Protein AF-A0A6A4Z4K3-F1 (afdb_monomer)

Secondary structure (DSSP, 8-state):
-HHHHHHHHHHHHT--S-HHHHTTSPPHHHHHHHHHHHHHHHHHHHHHHHHT-TT--HHHHHHHHHHHHHH-GGGHHHHSTT-TT-S-HHHHHHHHHHH-GGG-PPPHHHHHHTGGGB--------------HHHHHHHHHT--S-TTSB--GGG---HHHHHHHHHHHHHHHS-GGGTTS-HHHHHHHHHHHHTTTS--HHHHHHHHHHT--

Solvent-accessible surface area (backbone atoms only — not comparable to full-atom values): 12780 Å² total; per-residue (Å²): 107,66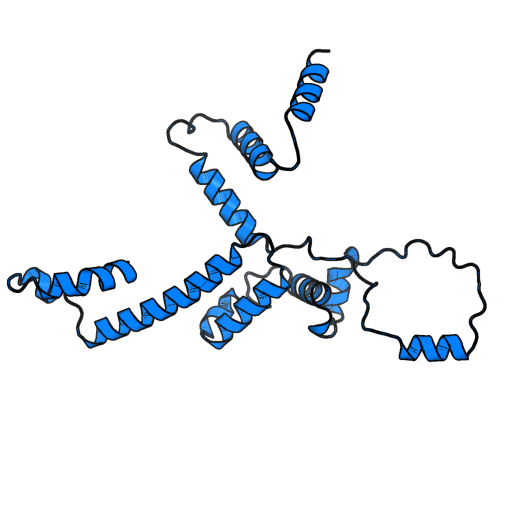,64,60,46,64,73,44,44,72,60,56,70,68,59,85,85,47,75,78,53,62,79,70,54,73,50,77,68,52,49,52,51,49,53,53,49,44,57,51,49,51,56,50,48,56,50,56,56,58,59,64,44,91,85,49,38,47,44,57,52,50,53,55,40,53,52,48,30,70,82,35,62,78,48,34,66,71,58,36,76,80,12,84,84,53,88,52,45,42,36,57,54,30,49,27,32,62,66,38,62,85,76,49,86,75,51,71,65,16,54,59,58,41,50,86,46,40,50,69,76,71,82,68,81,72,70,88,68,86,76,50,72,67,57,55,53,50,54,65,72,64,64,63,85,66,92,73,51,52,52,87,47,72,82,54,50,59,59,66,50,57,49,51,52,48,52,51,52,51,53,64,65,59,38,88,92,42,72,84,58,53,69,71,60,49,51,54,51,52,52,50,61,78,43,52,90,80,57,52,72,69,56,53,50,55,53,55,59,65,73,77,112

Mean predicted aligned error: 11.71 Å

Radius of gyration: 27.32 Å; Cα contacts (8 Å, |Δi|>4): 104; chains: 1; bounding box: 74×29×90 Å

Organism: Aphanomyces astaci (NCBI:txid112090)

pLDDT: mean 82.61, std 13.16, range [37.75, 95.62]

Foldseek 3Di:
DLVVCVVCVVVLVVPPDDPVSVVVDDDPVVNVVSVVVVVVVVLVVVLVVVLLDPQDALLNNLVSLVVCCVVPVVCCCPSPLPRPVNPQSLCSVLLNCLLPVVPDDRDPSNCVNQVVQFDDPPPPPCPPDPDDPVNVVVVVVPPDPDPHGGHNSSVVHDVVSLVVVLVVVLVVVPDPVCVPPDPVNSVVVSVCVSVVVVDDPVNVVVVVVVVVD

Structure (mmCIF, N/CA/C/O backbone):
data_AF-A0A6A4Z4K3-F1
#
_entry.id   AF-A0A6A4Z4K3-F1
#
loop_
_atom_site.group_PDB
_atom_site.id
_atom_site.type_symbol
_atom_site.label_atom_id
_atom_site.label_alt_id
_atom_site.label_comp_id
_atom_site.label_asym_id
_atom_site.label_entity_id
_atom_site.label_seq_id
_atom_site.pdbx_PDB_ins_code
_atom_site.Cartn_x
_atom_site.Cartn_y
_atom_site.Cartn_z
_atom_site.occupancy
_atom_site.B_iso_or_equiv
_atom_site.auth_seq_id
_atom_site.auth_comp_id
_atom_site.auth_asym_id
_atom_site.auth_atom_id
_atom_site.pdbx_PDB_model_num
ATOM 1 N N . MET A 1 1 ? 8.512 -0.722 -18.683 1.00 81.25 1 MET A N 1
ATOM 2 C CA . MET A 1 1 ? 9.421 -0.086 -19.665 1.00 81.25 1 MET A CA 1
ATOM 3 C C . MET A 1 1 ? 10.826 -0.661 -19.531 1.00 81.25 1 MET A C 1
ATOM 5 O O . MET A 1 1 ? 11.302 -1.188 -20.518 1.00 81.25 1 MET A O 1
ATOM 9 N N . VAL A 1 2 ? 11.414 -0.663 -18.326 1.00 91.00 2 VAL A N 1
ATOM 10 C CA . VAL A 1 2 ? 12.721 -1.287 -18.017 1.00 91.00 2 VAL A CA 1
ATOM 11 C C . VAL A 1 2 ? 12.758 -2.783 -18.361 1.00 91.00 2 VAL A C 1
ATOM 13 O O . VAL A 1 2 ? 13.557 -3.177 -19.195 1.00 91.00 2 VAL A O 1
ATOM 16 N N . LEU A 1 3 ? 11.826 -3.586 -17.826 1.00 91.75 3 LEU A N 1
ATOM 17 C CA . LEU A 1 3 ? 11.717 -5.018 -18.157 1.00 91.75 3 LEU A CA 1
ATOM 18 C C . LEU A 1 3 ? 11.639 -5.255 -19.673 1.00 91.75 3 LEU A C 1
ATOM 20 O O . LEU A 1 3 ? 12.421 -6.005 -20.236 1.00 91.75 3 LEU A O 1
ATOM 24 N N . ARG A 1 4 ? 10.757 -4.507 -20.350 1.00 91.94 4 ARG A N 1
ATOM 25 C CA . ARG A 1 4 ? 10.623 -4.563 -21.809 1.00 91.94 4 ARG A CA 1
ATOM 26 C C . ARG A 1 4 ? 11.938 -4.253 -22.523 1.00 91.94 4 ARG A C 1
ATOM 28 O O . ARG A 1 4 ? 12.203 -4.889 -23.529 1.00 91.94 4 ARG A O 1
ATOM 35 N N . TYR A 1 5 ? 12.708 -3.266 -22.060 1.00 90.88 5 TYR A N 1
ATOM 36 C CA . TYR A 1 5 ? 14.012 -2.949 -22.642 1.00 90.88 5 TYR A CA 1
ATOM 37 C C . TYR A 1 5 ? 14.984 -4.125 -22.484 1.00 90.88 5 TYR A C 1
ATOM 39 O O . TYR A 1 5 ? 15.582 -4.540 -23.469 1.00 90.88 5 TYR A O 1
ATOM 47 N N . VAL A 1 6 ? 15.080 -4.707 -21.285 1.00 91.00 6 VAL A N 1
ATOM 48 C CA . VAL A 1 6 ? 15.939 -5.874 -21.019 1.00 91.00 6 VAL A CA 1
ATOM 49 C C . VAL A 1 6 ? 15.555 -7.062 -21.909 1.00 91.00 6 VAL A C 1
ATOM 51 O O . VAL A 1 6 ? 16.436 -7.674 -22.510 1.00 91.00 6 VAL A O 1
ATOM 54 N N . ASP A 1 7 ? 14.257 -7.326 -22.080 1.00 92.19 7 ASP A N 1
ATOM 55 C CA . ASP A 1 7 ? 13.750 -8.406 -22.940 1.00 92.19 7 ASP A CA 1
ATOM 56 C C . ASP A 1 7 ? 14.101 -8.209 -24.423 1.00 92.19 7 ASP A C 1
ATOM 58 O O . ASP A 1 7 ? 14.324 -9.183 -25.143 1.00 92.19 7 ASP A O 1
ATOM 62 N N . ILE A 1 8 ? 14.129 -6.958 -24.902 1.00 89.81 8 ILE A N 1
ATOM 63 C CA . ILE A 1 8 ? 14.405 -6.645 -26.313 1.00 89.81 8 ILE A CA 1
ATOM 64 C C . ILE A 1 8 ? 15.878 -6.319 -26.596 1.00 89.81 8 ILE A C 1
ATOM 66 O O . ILE A 1 8 ? 16.253 -6.268 -27.765 1.00 89.81 8 ILE A O 1
ATOM 70 N N . ARG A 1 9 ? 16.714 -6.108 -25.569 1.00 87.62 9 ARG A N 1
ATOM 71 C CA . ARG A 1 9 ? 18.120 -5.678 -25.698 1.00 87.62 9 ARG A CA 1
ATOM 72 C C . ARG A 1 9 ? 18.921 -6.583 -26.633 1.00 87.62 9 ARG A C 1
ATOM 74 O O . ARG A 1 9 ? 19.582 -6.093 -27.541 1.00 87.62 9 ARG A O 1
ATOM 81 N N . THR A 1 10 ? 18.779 -7.898 -26.482 1.00 85.75 10 THR A N 1
ATOM 82 C CA . THR A 1 10 ? 19.463 -8.892 -27.329 1.00 85.75 10 THR A CA 1
ATOM 83 C C . THR A 1 10 ? 19.039 -8.816 -28.795 1.00 85.75 10 THR A C 1
ATOM 85 O O . THR A 1 10 ? 19.830 -9.111 -29.682 1.00 85.75 10 THR A O 1
ATOM 88 N N . PHE A 1 11 ? 17.802 -8.398 -29.075 1.00 86.94 11 PHE A N 1
ATOM 89 C CA . PHE A 1 11 ? 17.325 -8.190 -30.441 1.00 86.94 11 PHE A CA 1
ATOM 90 C C . PHE A 1 11 ? 17.824 -6.869 -31.018 1.00 86.94 11 PHE A C 1
ATOM 92 O O . PHE A 1 11 ? 18.103 -6.807 -32.210 1.00 86.94 11 PHE A O 1
ATOM 99 N N . ILE A 1 12 ? 17.964 -5.834 -30.184 1.00 82.75 12 ILE A N 1
ATOM 100 C CA . ILE A 1 12 ? 18.546 -4.550 -30.591 1.00 82.75 12 ILE A CA 1
ATOM 101 C C . ILE A 1 12 ? 20.004 -4.749 -31.008 1.00 82.75 12 ILE A C 1
ATOM 103 O O . ILE A 1 12 ? 20.397 -4.207 -32.035 1.00 82.75 12 ILE A O 1
ATOM 107 N N . GLU A 1 13 ? 20.782 -5.549 -30.275 1.00 78.94 13 GLU A N 1
ATOM 108 C CA . GLU A 1 13 ? 22.180 -5.880 -30.609 1.00 78.94 13 GLU A CA 1
ATOM 109 C C . GLU A 1 13 ? 22.335 -6.583 -31.971 1.00 78.94 13 GLU A C 1
ATOM 111 O O . GLU A 1 13 ? 23.375 -6.457 -32.606 1.00 78.94 13 GLU A O 1
ATOM 116 N N . LEU A 1 14 ? 21.307 -7.293 -32.446 1.00 83.25 14 LEU A N 1
ATOM 117 C CA . LEU A 1 14 ? 21.331 -8.014 -33.727 1.00 83.25 14 LEU A CA 1
ATOM 118 C C . LEU A 1 14 ? 21.034 -7.127 -34.949 1.00 83.25 14 LEU A C 1
ATOM 120 O O . LEU A 1 14 ? 21.158 -7.592 -36.082 1.00 83.25 14 LEU A O 1
ATOM 124 N N . ILE A 1 15 ? 20.607 -5.880 -34.742 1.00 81.69 15 ILE A N 1
ATOM 125 C CA . ILE A 1 15 ? 20.327 -4.925 -35.820 1.00 81.69 15 ILE A CA 1
ATOM 126 C C . ILE A 1 15 ? 21.625 -4.156 -36.105 1.00 81.69 15 ILE A C 1
ATOM 128 O O . ILE A 1 15 ? 21.895 -3.141 -35.477 1.00 81.69 15 ILE A O 1
ATOM 132 N N . ASP A 1 16 ? 22.472 -4.685 -36.989 1.00 65.31 16 ASP A N 1
ATOM 133 C CA . ASP A 1 16 ? 23.861 -4.213 -37.176 1.00 65.31 16 ASP A CA 1
ATOM 134 C C . ASP A 1 16 ? 23.997 -2.985 -38.111 1.00 65.31 16 ASP A C 1
ATOM 136 O O . ASP A 1 16 ? 25.063 -2.390 -38.193 1.00 65.31 16 ASP A O 1
ATOM 140 N N . ASP A 1 17 ? 22.919 -2.571 -38.795 1.00 68.06 17 ASP A N 1
ATOM 141 C CA . ASP A 1 17 ? 22.978 -1.634 -39.936 1.00 68.06 17 ASP A CA 1
ATOM 142 C C . ASP A 1 17 ? 21.958 -0.474 -39.860 1.00 68.06 17 ASP A C 1
ATOM 144 O O . ASP A 1 17 ? 21.344 -0.105 -40.866 1.00 68.06 17 ASP A O 1
ATOM 148 N N . ASP A 1 18 ? 21.737 0.114 -38.683 1.00 75.06 18 ASP A N 1
ATOM 149 C CA . ASP A 1 18 ? 20.867 1.291 -38.548 1.00 75.06 18 ASP A CA 1
ATOM 150 C C . ASP A 1 18 ? 21.546 2.393 -37.721 1.00 75.06 18 ASP A C 1
ATOM 152 O O . ASP A 1 18 ? 21.576 2.360 -36.490 1.00 75.06 18 ASP A O 1
ATOM 156 N N . ALA A 1 19 ? 22.097 3.383 -38.429 1.00 75.62 19 ALA A N 1
ATOM 157 C CA . ALA A 1 19 ? 22.806 4.514 -37.835 1.00 75.62 19 ALA A CA 1
ATOM 158 C C . ALA A 1 19 ? 21.912 5.362 -36.912 1.00 75.62 19 ALA A C 1
ATOM 160 O O . ALA A 1 19 ? 22.418 5.952 -35.958 1.00 75.62 19 ALA A O 1
ATOM 161 N N . ASP A 1 20 ? 20.596 5.392 -37.157 1.00 78.06 20 ASP A N 1
ATOM 162 C CA . ASP A 1 20 ? 19.650 6.112 -36.301 1.00 78.06 20 ASP A CA 1
ATOM 163 C C . ASP A 1 20 ? 19.427 5.355 -34.976 1.00 78.06 20 ASP A C 1
ATOM 165 O O . ASP A 1 20 ? 19.149 5.965 -33.940 1.00 78.06 20 ASP A O 1
ATOM 169 N N . LEU A 1 21 ? 19.572 4.022 -34.975 1.00 75.81 21 LEU A N 1
ATOM 170 C CA . LEU A 1 21 ? 19.492 3.199 -33.763 1.00 75.81 21 LEU A CA 1
ATOM 171 C C . LEU A 1 21 ? 20.782 3.227 -32.941 1.00 75.81 21 LEU A C 1
ATOM 173 O O . LEU A 1 21 ? 20.699 3.144 -31.715 1.00 75.81 21 LEU A O 1
ATOM 177 N N . ASP A 1 22 ? 21.948 3.374 -33.570 1.00 76.62 22 ASP A N 1
ATOM 178 C CA . ASP A 1 22 ? 23.230 3.455 -32.858 1.00 76.62 22 ASP A CA 1
ATOM 179 C C . ASP A 1 22 ? 23.301 4.652 -31.900 1.00 76.62 22 ASP A C 1
ATOM 181 O O . ASP A 1 22 ? 23.839 4.524 -30.800 1.00 76.62 22 ASP A O 1
ATOM 185 N N . GLU A 1 23 ? 22.694 5.788 -32.258 1.00 80.56 23 GLU A N 1
ATOM 186 C CA . GLU A 1 23 ? 22.583 6.954 -31.367 1.00 80.56 23 GLU A CA 1
ATOM 187 C C . GLU A 1 23 ? 21.629 6.725 -30.179 1.00 80.56 23 GLU A C 1
ATOM 189 O O . GLU A 1 23 ? 21.720 7.419 -29.164 1.00 80.56 23 GLU A O 1
ATOM 194 N N . LEU A 1 24 ? 20.712 5.758 -30.289 1.00 81.00 24 LEU A N 1
ATOM 195 C CA . LEU A 1 24 ? 19.705 5.431 -29.273 1.00 81.00 24 LEU A CA 1
ATOM 196 C C . LEU A 1 24 ? 20.094 4.230 -28.397 1.00 81.00 24 LEU A C 1
ATOM 198 O O . LEU A 1 24 ? 19.385 3.924 -27.431 1.00 81.00 24 LEU A O 1
ATOM 202 N N . ARG A 1 25 ? 21.194 3.539 -28.716 1.00 82.62 25 ARG A N 1
ATOM 203 C CA . ARG A 1 25 ? 21.703 2.414 -27.925 1.00 82.62 25 ARG A CA 1
ATOM 204 C C . ARG A 1 25 ? 22.280 2.912 -26.607 1.00 82.62 25 ARG A C 1
ATOM 206 O O . ARG A 1 25 ? 23.080 3.844 -26.567 1.00 82.62 25 ARG A O 1
ATOM 213 N N . LEU A 1 26 ? 21.897 2.247 -25.519 1.00 88.19 26 LEU A N 1
ATOM 214 C CA . LEU A 1 26 ? 22.542 2.480 -24.236 1.00 88.19 26 LEU A CA 1
ATOM 215 C C . LEU A 1 26 ? 23.992 2.007 -24.303 1.00 88.19 26 LEU A C 1
ATOM 217 O O . LEU A 1 26 ? 24.330 1.010 -24.942 1.00 88.19 26 LEU A O 1
ATOM 221 N N . SER A 1 27 ? 24.864 2.717 -23.602 1.00 88.69 27 SER A N 1
ATOM 222 C CA . SER A 1 27 ? 26.212 2.234 -23.352 1.00 88.69 27 SER A CA 1
ATOM 223 C C . SER A 1 27 ? 26.183 1.009 -22.437 1.00 88.69 27 SER A C 1
ATOM 225 O O . SER A 1 27 ? 25.298 0.842 -21.601 1.00 88.69 27 SER A O 1
ATOM 227 N N . THR A 1 28 ? 27.245 0.203 -22.472 1.00 88.88 28 THR A N 1
ATOM 228 C CA . THR A 1 28 ? 27.401 -0.952 -21.568 1.00 88.88 28 THR A CA 1
ATOM 229 C C . THR A 1 28 ? 27.306 -0.570 -20.085 1.00 88.88 28 THR A C 1
ATOM 231 O O . THR A 1 28 ? 26.948 -1.394 -19.245 1.00 88.88 28 THR A O 1
ATOM 234 N N . ARG A 1 29 ? 27.663 0.672 -19.728 1.00 92.31 29 ARG A N 1
ATOM 235 C CA . ARG A 1 29 ? 27.499 1.172 -18.358 1.00 92.31 29 ARG A CA 1
ATOM 236 C C . ARG A 1 29 ? 26.022 1.372 -18.026 1.00 92.31 29 ARG A C 1
ATOM 238 O O . ARG A 1 29 ? 25.586 0.914 -16.977 1.00 92.31 29 ARG A O 1
ATOM 245 N N . GLU A 1 30 ? 25.282 2.027 -18.910 1.00 92.62 30 GLU A N 1
ATOM 246 C CA . GLU A 1 30 ? 23.848 2.280 -18.743 1.00 92.62 30 GLU A CA 1
ATOM 247 C C . GLU A 1 30 ? 23.044 0.977 -18.757 1.00 92.62 30 GLU A C 1
ATOM 249 O O . GLU A 1 30 ? 22.138 0.822 -17.949 1.00 92.62 30 GLU A O 1
ATOM 254 N N . ASP A 1 31 ? 23.431 -0.011 -19.567 1.00 91.69 31 ASP A N 1
ATOM 255 C CA . ASP A 1 31 ? 22.827 -1.348 -19.530 1.00 91.69 31 ASP A CA 1
ATOM 256 C C . ASP A 1 31 ? 22.960 -2.022 -18.162 1.00 91.69 31 ASP A C 1
ATOM 258 O O . ASP A 1 31 ? 22.008 -2.620 -17.662 1.00 91.69 31 ASP A O 1
ATOM 262 N N . ARG A 1 32 ? 24.125 -1.893 -17.515 1.00 93.00 32 ARG A N 1
ATOM 263 C CA . ARG A 1 32 ? 24.319 -2.406 -16.150 1.00 93.00 32 ARG A CA 1
ATOM 264 C C . ARG A 1 32 ? 23.476 -1.642 -15.137 1.00 93.00 32 ARG A C 1
ATOM 266 O O . ARG A 1 32 ? 22.963 -2.248 -14.201 1.00 93.00 32 ARG A O 1
ATOM 273 N N . GLU A 1 33 ? 23.337 -0.328 -15.299 1.00 95.06 33 GLU A N 1
ATOM 274 C CA . GLU A 1 33 ? 22.460 0.487 -14.450 1.00 95.06 33 GLU A CA 1
ATOM 275 C C . GLU A 1 33 ? 20.989 0.088 -14.623 1.00 95.06 33 GLU A C 1
ATOM 277 O O . GLU A 1 33 ? 20.256 0.009 -13.638 1.00 95.06 33 GLU A O 1
ATOM 282 N N . VAL A 1 34 ? 20.574 -0.243 -15.846 1.00 94.56 34 VAL A N 1
ATOM 283 C CA . VAL A 1 34 ? 19.242 -0.769 -16.158 1.00 94.56 34 VAL A CA 1
ATOM 284 C C . VAL A 1 34 ? 19.003 -2.134 -15.515 1.00 94.56 34 VAL A C 1
ATOM 286 O O . VAL A 1 34 ? 17.941 -2.333 -14.926 1.00 94.56 34 VAL A O 1
ATOM 289 N N . ASP A 1 35 ? 19.973 -3.048 -15.567 1.00 94.56 35 ASP A N 1
ATOM 290 C CA . ASP A 1 35 ? 19.859 -4.362 -14.921 1.00 94.56 35 ASP A CA 1
ATOM 291 C C . ASP A 1 35 ? 19.758 -4.224 -13.387 1.00 94.56 35 ASP A C 1
ATOM 293 O O . ASP A 1 35 ? 18.928 -4.873 -12.748 1.00 94.56 35 ASP A O 1
ATOM 297 N N . LEU A 1 36 ? 20.548 -3.323 -12.788 1.00 94.81 36 LEU A N 1
ATOM 298 C CA . LEU A 1 36 ? 20.453 -2.999 -11.359 1.00 94.81 36 LEU A CA 1
ATOM 299 C C . LEU A 1 36 ? 19.088 -2.396 -11.005 1.00 94.81 36 LEU A C 1
ATOM 301 O O . LEU A 1 36 ? 18.485 -2.780 -10.002 1.00 94.81 36 LEU A O 1
ATOM 305 N N . LEU A 1 37 ? 18.586 -1.475 -11.829 1.00 94.88 37 LEU A N 1
ATOM 306 C CA . LEU A 1 37 ? 17.269 -0.875 -11.645 1.00 94.88 37 LEU A CA 1
ATOM 307 C C . LEU A 1 37 ? 16.157 -1.924 -11.757 1.00 94.88 37 LEU A C 1
ATOM 309 O O . LEU A 1 37 ? 15.209 -1.881 -10.976 1.00 94.88 37 LEU A O 1
ATOM 313 N N . LEU A 1 38 ? 16.262 -2.869 -12.695 1.00 95.38 38 LEU A N 1
ATOM 314 C CA . LEU A 1 38 ? 15.286 -3.947 -12.834 1.00 95.38 38 LEU A CA 1
ATOM 315 C C . LEU A 1 38 ? 15.218 -4.790 -11.556 1.00 95.38 38 LEU A C 1
ATOM 317 O O . LEU A 1 38 ? 14.125 -4.982 -11.033 1.00 95.38 38 LEU A O 1
ATOM 321 N N . ALA A 1 39 ? 16.363 -5.191 -11.002 1.00 94.12 39 ALA A N 1
ATOM 322 C CA . ALA A 1 39 ? 16.410 -5.944 -9.748 1.00 94.12 39 ALA A CA 1
ATOM 323 C C . ALA A 1 39 ? 15.784 -5.168 -8.569 1.00 94.12 39 ALA A C 1
ATOM 325 O O . ALA A 1 39 ? 15.074 -5.738 -7.739 1.00 94.12 39 ALA A O 1
ATOM 326 N N . GLN A 1 40 ? 15.997 -3.849 -8.499 1.00 93.69 40 GLN A N 1
ATOM 327 C CA . GLN A 1 40 ? 15.334 -3.006 -7.496 1.00 93.69 40 GLN A CA 1
ATOM 328 C C . GLN A 1 40 ? 13.814 -2.981 -7.694 1.00 93.69 40 GLN A C 1
ATOM 330 O O . GLN A 1 40 ? 13.064 -3.130 -6.729 1.00 93.69 40 GLN A O 1
ATOM 335 N N . LEU A 1 41 ? 13.349 -2.814 -8.936 1.00 93.62 41 LEU A N 1
ATOM 336 C CA . LEU A 1 41 ? 11.924 -2.813 -9.270 1.00 93.62 41 LEU A CA 1
ATOM 337 C C . LEU A 1 41 ? 11.259 -4.160 -8.970 1.00 93.62 41 LEU A C 1
ATOM 339 O O . LEU A 1 41 ? 10.127 -4.160 -8.498 1.00 93.62 41 LEU A O 1
ATOM 343 N N . GLU A 1 42 ? 11.950 -5.279 -9.180 1.00 94.12 42 GLU A N 1
ATOM 344 C CA . GLU A 1 42 ? 11.469 -6.611 -8.798 1.00 94.12 42 GLU A CA 1
ATOM 345 C C . GLU A 1 42 ? 11.276 -6.721 -7.282 1.00 94.12 42 GLU A C 1
ATOM 347 O O . GLU A 1 42 ? 10.222 -7.165 -6.828 1.00 94.12 42 GLU A O 1
ATOM 352 N N . ASN A 1 43 ? 12.229 -6.235 -6.480 1.00 92.19 43 ASN A N 1
ATOM 353 C CA . ASN A 1 43 ? 12.065 -6.188 -5.024 1.00 92.19 43 ASN A CA 1
ATOM 354 C C . ASN A 1 43 ? 10.841 -5.349 -4.626 1.00 92.19 43 ASN A C 1
ATOM 356 O O . ASN A 1 43 ? 10.017 -5.802 -3.828 1.00 92.19 43 ASN A O 1
ATOM 360 N N . PHE A 1 44 ? 10.666 -4.161 -5.215 1.00 91.56 44 PHE A N 1
ATOM 361 C CA . PHE A 1 44 ? 9.475 -3.343 -4.969 1.00 91.56 44 PHE A CA 1
ATOM 362 C C . PHE A 1 44 ? 8.183 -4.045 -5.393 1.00 91.56 44 PHE A C 1
ATOM 364 O O . PHE A 1 44 ? 7.197 -3.959 -4.663 1.00 91.56 44 PHE A O 1
ATOM 371 N N . ASP A 1 45 ? 8.182 -4.763 -6.516 1.00 91.00 45 ASP A N 1
ATOM 372 C CA . ASP A 1 45 ? 7.023 -5.525 -6.989 1.00 91.00 45 ASP A CA 1
ATOM 373 C C . ASP A 1 45 ? 6.631 -6.630 -5.998 1.00 91.00 45 ASP A C 1
ATOM 375 O O . ASP A 1 45 ? 5.461 -6.777 -5.648 1.00 91.00 45 ASP A O 1
ATOM 379 N N . THR A 1 46 ? 7.603 -7.349 -5.425 1.00 92.81 46 THR A N 1
ATOM 380 C CA . THR A 1 46 ? 7.292 -8.347 -4.385 1.00 92.81 46 THR A CA 1
ATOM 381 C C . THR A 1 46 ? 6.629 -7.724 -3.155 1.00 92.81 46 THR A C 1
ATOM 383 O O . THR A 1 46 ? 5.688 -8.302 -2.600 1.00 92.81 46 THR A O 1
ATOM 386 N N . VAL A 1 47 ? 7.071 -6.529 -2.750 1.00 90.81 47 VAL A N 1
ATOM 387 C CA . VAL A 1 47 ? 6.489 -5.795 -1.624 1.00 90.81 47 VAL A CA 1
ATOM 388 C C . VAL A 1 47 ? 5.085 -5.310 -1.973 1.00 90.81 47 VAL A C 1
ATOM 390 O O . VAL A 1 47 ? 4.164 -5.547 -1.196 1.00 90.81 47 VAL A O 1
ATOM 393 N N . THR A 1 48 ? 4.870 -4.685 -3.133 1.00 87.25 48 THR A N 1
ATOM 394 C CA . THR A 1 48 ? 3.539 -4.191 -3.533 1.00 87.25 48 THR A CA 1
ATOM 395 C C . THR A 1 48 ? 2.534 -5.330 -3.700 1.00 87.25 48 THR A C 1
ATOM 397 O O . THR A 1 48 ? 1.389 -5.198 -3.266 1.00 87.25 48 THR A O 1
ATOM 400 N N . LEU A 1 49 ? 2.950 -6.483 -4.228 1.00 86.62 49 LEU A N 1
ATOM 401 C CA . LEU A 1 49 ? 2.116 -7.684 -4.299 1.00 86.62 49 LEU A CA 1
ATOM 402 C C . LEU A 1 49 ? 1.794 -8.247 -2.911 1.00 86.62 49 LEU A C 1
ATOM 404 O O . LEU A 1 49 ? 0.654 -8.638 -2.651 1.00 86.62 49 LEU A O 1
ATOM 408 N N . ALA A 1 50 ? 2.766 -8.280 -1.994 1.00 88.88 50 ALA A N 1
ATOM 409 C CA . ALA A 1 50 ? 2.516 -8.677 -0.609 1.00 88.88 50 ALA A CA 1
ATOM 410 C C . ALA A 1 50 ? 1.519 -7.727 0.070 1.00 88.88 50 ALA A C 1
ATOM 412 O O . ALA A 1 50 ? 0.601 -8.189 0.752 1.00 88.88 50 ALA A O 1
ATOM 413 N N . LEU A 1 51 ? 1.647 -6.425 -0.197 1.00 86.00 51 LEU A N 1
ATOM 414 C CA . LEU A 1 51 ? 0.758 -5.384 0.303 1.00 86.00 51 LEU A CA 1
ATOM 415 C C . LEU A 1 51 ? -0.693 -5.543 -0.188 1.00 86.00 51 LEU A C 1
ATOM 417 O O . LEU A 1 51 ? -1.631 -5.118 0.483 1.00 86.00 51 LEU A O 1
ATOM 421 N N . GLN A 1 52 ? -0.916 -6.187 -1.330 1.00 81.62 52 GLN A N 1
ATOM 422 C CA . GLN A 1 52 ? -2.257 -6.391 -1.887 1.00 81.62 52 GLN A CA 1
ATOM 423 C C . GLN A 1 52 ? -3.025 -7.576 -1.279 1.00 81.62 52 GLN A C 1
ATOM 425 O O . GLN A 1 52 ? -4.188 -7.786 -1.639 1.00 81.62 52 GLN A O 1
ATOM 430 N N . ARG A 1 53 ? -2.411 -8.355 -0.377 1.00 82.94 53 ARG A N 1
ATOM 431 C CA . ARG A 1 53 ? -3.041 -9.523 0.259 1.00 82.94 53 ARG A CA 1
ATOM 432 C C . ARG A 1 53 ? -4.129 -9.105 1.252 1.00 82.94 53 ARG A C 1
ATOM 434 O O . ARG A 1 53 ? -3.911 -8.241 2.093 1.00 82.94 53 ARG A O 1
ATOM 441 N N . ASP A 1 54 ? -5.263 -9.806 1.221 1.00 77.00 54 ASP A N 1
ATOM 442 C CA . ASP A 1 54 ? -6.431 -9.517 2.077 1.00 77.00 54 ASP A CA 1
ATOM 443 C C . ASP A 1 54 ? -6.196 -9.806 3.570 1.00 77.00 54 ASP A C 1
ATOM 445 O O . ASP A 1 54 ? -6.914 -9.310 4.431 1.00 77.00 54 ASP A O 1
ATOM 449 N N . THR A 1 55 ? -5.182 -10.607 3.897 1.00 80.25 55 THR A N 1
ATOM 450 C CA . THR A 1 55 ? -4.899 -11.068 5.265 1.00 80.25 55 THR A CA 1
ATOM 451 C C . THR A 1 55 ? -3.868 -10.213 5.998 1.00 80.25 55 THR A C 1
ATOM 453 O O . THR A 1 55 ? -3.364 -10.631 7.038 1.00 80.25 55 THR A O 1
ATOM 456 N N . MET A 1 56 ? -3.469 -9.077 5.431 1.00 85.06 56 MET A N 1
ATOM 457 C CA . MET A 1 56 ? -2.335 -8.316 5.936 1.00 85.06 56 MET A CA 1
ATOM 458 C C . MET A 1 56 ? -2.749 -7.363 7.059 1.00 85.06 56 MET A C 1
ATOM 460 O O . MET A 1 56 ? -3.649 -6.536 6.895 1.00 85.06 56 MET A O 1
ATOM 464 N N . SER A 1 57 ? -2.069 -7.457 8.200 1.00 88.69 57 SER A N 1
ATOM 465 C CA . SER A 1 57 ? -2.280 -6.532 9.311 1.00 88.69 57 SER A CA 1
ATOM 466 C C . SER A 1 57 ? -1.524 -5.216 9.099 1.00 88.69 57 SER A C 1
ATOM 468 O O . SER A 1 57 ? -0.578 -5.135 8.313 1.00 88.69 57 SER A O 1
ATOM 470 N N . LEU A 1 58 ? -1.913 -4.168 9.830 1.00 89.12 58 LEU A N 1
ATOM 471 C CA . LEU A 1 58 ? -1.182 -2.896 9.832 1.00 89.12 58 LEU A CA 1
ATOM 472 C C . LEU A 1 58 ? 0.263 -3.084 10.322 1.00 89.12 58 LEU A C 1
ATOM 474 O O . LEU A 1 58 ? 1.186 -2.449 9.812 1.00 89.12 58 LEU A O 1
ATOM 478 N N . TYR A 1 59 ? 0.468 -4.006 11.264 1.00 90.12 59 TYR A N 1
ATOM 479 C CA . TYR A 1 59 ? 1.791 -4.392 11.736 1.00 90.12 59 TYR A CA 1
ATOM 480 C C . TYR A 1 59 ? 2.657 -5.038 10.640 1.00 90.12 59 TYR A C 1
ATOM 482 O O . TYR A 1 59 ? 3.822 -4.666 10.495 1.00 90.12 59 TYR A O 1
ATOM 490 N N . ASP A 1 60 ? 2.100 -5.940 9.826 1.00 90.25 60 ASP A N 1
ATOM 491 C CA . ASP A 1 60 ? 2.840 -6.584 8.727 1.00 90.25 60 ASP A CA 1
ATOM 492 C C . ASP A 1 60 ? 3.284 -5.564 7.670 1.00 90.25 60 ASP A C 1
ATOM 494 O O . ASP A 1 60 ? 4.421 -5.607 7.198 1.00 90.25 60 ASP A O 1
ATOM 498 N N . VAL A 1 61 ? 2.425 -4.587 7.350 1.00 90.25 61 VAL A N 1
ATOM 499 C CA . VAL A 1 61 ? 2.800 -3.457 6.479 1.00 90.25 61 VAL A CA 1
ATOM 500 C C . VAL A 1 61 ? 3.984 -2.706 7.046 1.00 90.25 61 VAL A C 1
ATOM 502 O O . VAL A 1 61 ? 4.904 -2.349 6.312 1.00 90.25 61 VAL A O 1
ATOM 505 N N . ARG A 1 62 ? 3.978 -2.473 8.359 1.00 91.38 62 ARG A N 1
ATOM 506 C CA . ARG A 1 62 ? 5.055 -1.755 9.029 1.00 91.38 62 ARG A CA 1
ATOM 507 C C . ARG A 1 62 ? 6.379 -2.506 8.924 1.00 91.38 62 ARG A C 1
ATOM 509 O O . ARG A 1 62 ? 7.387 -1.855 8.675 1.00 91.38 62 ARG A O 1
ATOM 516 N N . ILE A 1 63 ? 6.372 -3.837 9.031 1.00 92.00 63 ILE A N 1
ATOM 517 C CA . ILE A 1 63 ? 7.563 -4.671 8.799 1.00 92.00 63 ILE A CA 1
ATOM 518 C C . ILE A 1 63 ? 8.083 -4.485 7.371 1.00 92.00 63 ILE A C 1
ATOM 520 O O . ILE A 1 63 ? 9.271 -4.231 7.187 1.00 92.00 63 ILE A O 1
ATOM 524 N N . LEU A 1 64 ? 7.205 -4.574 6.368 1.00 92.56 64 LEU A N 1
ATOM 525 C CA . LEU A 1 64 ? 7.599 -4.420 4.965 1.00 92.56 64 LEU A CA 1
ATOM 526 C C . LEU A 1 64 ? 8.155 -3.021 4.678 1.00 92.56 64 LEU A C 1
ATOM 528 O O . LEU A 1 64 ? 9.174 -2.886 4.007 1.00 92.56 64 LEU A O 1
ATOM 532 N N . PHE A 1 65 ? 7.522 -1.976 5.208 1.00 93.25 65 PHE A N 1
ATOM 533 C CA . PHE A 1 65 ? 8.001 -0.603 5.059 1.00 93.25 65 PHE A CA 1
ATOM 534 C C . PHE A 1 65 ? 9.333 -0.374 5.761 1.00 93.25 65 PHE A C 1
ATOM 536 O O . PHE A 1 65 ? 10.197 0.293 5.200 1.00 93.25 65 PHE A O 1
ATOM 543 N N . ASP A 1 66 ? 9.511 -0.915 6.965 1.00 93.88 66 ASP A N 1
ATOM 544 C CA . ASP A 1 66 ? 10.762 -0.780 7.704 1.00 93.88 66 ASP A CA 1
ATOM 545 C C . ASP A 1 66 ? 11.910 -1.504 6.961 1.00 93.88 66 ASP A C 1
ATOM 547 O O . ASP A 1 66 ? 12.984 -0.921 6.835 1.00 93.88 66 ASP A O 1
ATOM 551 N N . ALA A 1 67 ? 11.660 -2.673 6.350 1.00 94.56 67 ALA A N 1
ATOM 552 C CA . ALA A 1 67 ? 12.626 -3.361 5.481 1.00 94.56 67 ALA A CA 1
ATOM 553 C C . ALA A 1 67 ? 12.961 -2.559 4.207 1.00 94.56 67 ALA A C 1
ATOM 555 O O . ALA A 1 67 ? 14.127 -2.378 3.867 1.00 94.56 67 ALA A O 1
ATOM 556 N N . VAL A 1 68 ? 11.954 -1.993 3.531 1.00 94.44 68 VAL A N 1
ATOM 557 C CA . VAL A 1 68 ? 12.186 -1.124 2.363 1.00 94.44 68 VAL A CA 1
ATOM 558 C C . VAL A 1 68 ? 13.007 0.111 2.735 1.00 94.44 68 VAL A C 1
ATOM 560 O O . VAL A 1 68 ? 13.844 0.543 1.953 1.00 94.44 68 VAL A O 1
ATOM 563 N N . MET A 1 69 ? 12.786 0.705 3.906 1.00 95.62 69 MET A N 1
ATOM 564 C CA . MET A 1 69 ? 13.566 1.865 4.350 1.00 95.62 69 MET A CA 1
ATOM 565 C C . MET A 1 69 ? 15.005 1.510 4.740 1.00 95.62 69 MET A C 1
ATOM 567 O O . MET A 1 69 ? 15.864 2.388 4.674 1.00 95.62 69 MET A O 1
ATOM 571 N N . GLU A 1 70 ? 15.266 0.268 5.154 1.00 95.62 70 GLU A N 1
ATOM 572 C CA . GLU A 1 70 ? 16.619 -0.224 5.427 1.00 95.62 70 GLU A CA 1
ATOM 573 C C . GLU A 1 70 ? 17.446 -0.282 4.135 1.00 95.62 70 GLU A C 1
ATOM 575 O O . GLU A 1 70 ? 18.553 0.257 4.092 1.00 95.62 70 GLU A O 1
ATOM 580 N N . ASP A 1 71 ? 16.864 -0.825 3.063 1.00 93.62 71 ASP A N 1
ATOM 581 C CA . ASP A 1 71 ? 17.514 -0.916 1.750 1.00 93.62 71 ASP A CA 1
ATOM 582 C C . ASP A 1 71 ? 17.501 0.419 0.977 1.00 93.62 71 ASP A C 1
ATOM 584 O O . ASP A 1 71 ? 18.437 0.743 0.241 1.00 93.62 71 ASP A O 1
ATOM 588 N N . TYR A 1 72 ? 16.444 1.220 1.150 1.00 93.25 72 TYR A N 1
ATOM 589 C CA . TYR A 1 72 ? 16.204 2.472 0.426 1.00 93.25 72 TYR A CA 1
ATOM 590 C C . TYR A 1 72 ? 15.850 3.613 1.394 1.00 93.25 72 TYR A C 1
ATOM 592 O O . TYR A 1 72 ? 14.680 3.998 1.512 1.00 93.25 72 TYR A O 1
ATOM 600 N N . PRO A 1 73 ? 16.842 4.234 2.059 1.00 94.44 73 PRO A N 1
ATOM 601 C CA . PRO A 1 73 ? 16.609 5.272 3.069 1.00 94.44 73 PRO A CA 1
ATOM 602 C C . PRO A 1 73 ? 15.772 6.464 2.580 1.00 94.44 73 PRO A C 1
ATOM 604 O O . PRO A 1 73 ? 15.024 7.070 3.347 1.00 94.44 73 PRO A O 1
ATOM 607 N N . GLN A 1 74 ? 15.840 6.788 1.288 1.00 92.81 74 GLN A N 1
ATOM 608 C CA . GLN A 1 74 ? 15.033 7.827 0.644 1.00 92.81 74 GLN A CA 1
ATOM 609 C C . GLN A 1 74 ? 13.521 7.566 0.733 1.00 92.81 74 GLN A C 1
ATOM 611 O O . GLN A 1 74 ? 12.730 8.513 0.743 1.00 92.81 74 GLN A O 1
ATOM 616 N N . ALA A 1 75 ? 13.104 6.301 0.843 1.00 93.00 75 ALA A N 1
ATOM 617 C CA . ALA A 1 75 ? 11.701 5.931 0.983 1.00 93.00 75 ALA A CA 1
ATOM 618 C C . ALA A 1 75 ? 11.115 6.382 2.331 1.00 93.00 75 ALA A C 1
ATOM 620 O O . ALA A 1 75 ? 9.899 6.542 2.443 1.00 93.00 75 ALA A O 1
ATOM 621 N N . ALA A 1 76 ? 11.954 6.676 3.334 1.00 93.81 76 ALA A N 1
ATOM 622 C CA . ALA A 1 76 ? 11.510 7.132 4.649 1.00 93.81 76 ALA A CA 1
ATOM 623 C C . ALA A 1 76 ? 10.683 8.422 4.600 1.00 93.81 76 ALA A C 1
ATOM 625 O O . ALA A 1 76 ? 9.808 8.616 5.443 1.00 93.81 76 ALA A O 1
ATOM 626 N N . HIS A 1 77 ? 10.891 9.266 3.585 1.00 93.88 77 HIS A N 1
ATOM 627 C CA . HIS A 1 77 ? 10.077 10.461 3.369 1.00 93.88 77 HIS A CA 1
ATOM 628 C C . HIS A 1 77 ? 8.573 10.143 3.250 1.00 93.88 77 HIS A C 1
ATOM 630 O O . HIS A 1 77 ? 7.738 10.926 3.702 1.00 93.88 77 HIS A O 1
ATOM 636 N N . TYR A 1 78 ? 8.231 8.985 2.676 1.00 91.00 78 TYR A N 1
ATOM 637 C CA . TYR A 1 78 ? 6.849 8.550 2.464 1.00 91.00 78 TYR A CA 1
ATOM 638 C C . TYR A 1 78 ? 6.432 7.411 3.393 1.00 91.00 78 TYR A C 1
ATOM 640 O O . TYR A 1 78 ? 5.280 7.359 3.806 1.00 91.00 78 TYR A O 1
ATOM 648 N N . LEU A 1 79 ? 7.355 6.510 3.731 1.00 92.50 79 LEU A N 1
ATOM 649 C CA . LEU A 1 79 ? 7.038 5.276 4.446 1.00 92.50 79 LEU A CA 1
ATOM 650 C C . LEU A 1 79 ? 7.282 5.361 5.950 1.00 92.50 79 LEU A C 1
ATOM 652 O O . LEU A 1 79 ? 6.839 4.472 6.670 1.00 92.50 79 LEU A O 1
ATOM 656 N N . SER A 1 80 ? 7.970 6.384 6.467 1.00 93.81 80 SER A N 1
ATOM 657 C CA . SER A 1 80 ? 8.229 6.507 7.909 1.00 93.81 80 SER A CA 1
ATOM 658 C C . SER A 1 80 ? 6.935 6.608 8.724 1.00 93.81 80 SER A C 1
ATOM 660 O O . SER A 1 80 ? 5.933 7.153 8.271 1.00 93.81 80 SER A O 1
ATOM 662 N N . ARG A 1 81 ? 6.978 6.155 9.984 1.00 91.56 81 ARG A N 1
ATOM 663 C CA . ARG A 1 81 ? 5.892 6.335 10.972 1.00 91.56 81 ARG A CA 1
ATOM 664 C C . ARG A 1 81 ? 5.564 7.810 11.216 1.00 91.56 81 ARG A C 1
ATOM 666 O O . ARG A 1 81 ? 4.488 8.129 11.703 1.00 91.56 81 ARG A O 1
ATOM 673 N N . SER A 1 82 ? 6.512 8.696 10.918 1.00 90.81 82 SER A N 1
ATOM 674 C CA . SER A 1 82 ? 6.386 10.149 11.035 1.00 90.81 82 SER A CA 1
ATOM 675 C C . SER A 1 82 ? 6.362 10.852 9.675 1.00 90.81 82 SER A C 1
ATOM 677 O O . SER A 1 82 ? 6.650 12.047 9.609 1.00 90.81 82 SER A O 1
ATOM 679 N N . ALA A 1 83 ? 6.112 10.125 8.581 1.00 92.12 83 ALA A N 1
ATOM 680 C CA . ALA A 1 83 ? 5.976 10.737 7.265 1.00 92.12 83 ALA A CA 1
ATOM 681 C C . ALA A 1 83 ? 4.789 11.711 7.260 1.00 92.12 83 ALA A C 1
ATOM 683 O O . ALA A 1 83 ? 3.768 11.456 7.893 1.00 92.12 83 ALA A O 1
ATOM 684 N N . ASN A 1 84 ? 4.897 12.813 6.514 1.00 91.62 84 ASN A N 1
ATOM 685 C CA . ASN A 1 84 ? 3.874 13.870 6.497 1.00 91.62 84 ASN A CA 1
ATOM 686 C C . ASN A 1 84 ? 2.495 13.379 6.006 1.00 91.62 84 ASN A C 1
ATOM 688 O O . ASN A 1 84 ? 1.472 14.005 6.261 1.00 91.62 84 ASN A O 1
ATOM 692 N N . ILE A 1 85 ? 2.466 12.254 5.287 1.00 89.75 85 ILE A N 1
ATOM 693 C CA . ILE A 1 85 ? 1.225 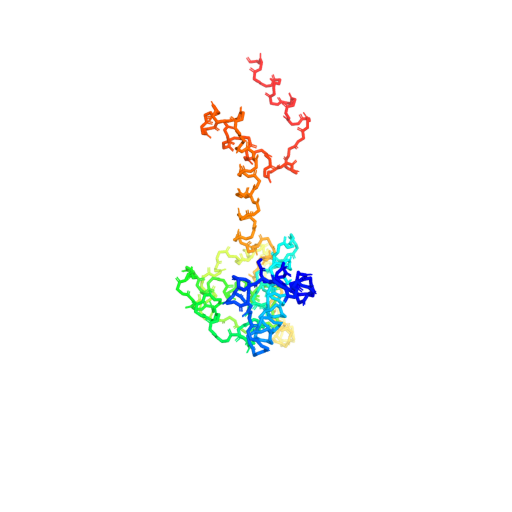11.630 4.823 1.00 89.75 85 ILE A CA 1
ATOM 694 C C . ILE A 1 85 ? 0.437 10.968 5.968 1.00 89.75 85 ILE A C 1
ATOM 696 O O . ILE A 1 85 ? -0.785 10.842 5.869 1.00 89.75 85 ILE A O 1
ATOM 700 N N . VAL A 1 86 ? 1.116 10.575 7.053 1.00 89.31 86 VAL A N 1
ATOM 701 C CA . VAL A 1 86 ? 0.536 9.868 8.202 1.00 89.31 86 VAL A CA 1
ATOM 702 C C . VAL A 1 86 ? -0.241 10.860 9.062 1.00 89.31 86 VAL A C 1
ATOM 704 O O . VAL A 1 86 ? 0.336 11.714 9.733 1.00 89.31 86 VAL A O 1
ATOM 707 N N . GLN A 1 87 ? -1.568 10.738 9.060 1.00 89.69 87 GLN A N 1
ATOM 708 C CA . GLN A 1 87 ? -2.447 11.687 9.750 1.00 89.69 87 GLN A CA 1
ATOM 709 C C . GLN A 1 87 ? -2.446 11.496 11.269 1.00 89.69 87 GLN A C 1
ATOM 711 O O . GLN A 1 87 ? -2.523 12.468 12.019 1.00 89.69 87 GLN A O 1
ATOM 716 N N . GLN A 1 88 ? -2.374 10.247 11.742 1.00 91.38 88 GLN A N 1
ATOM 717 C CA . GLN A 1 88 ? -2.438 9.928 13.171 1.00 91.38 88 GLN A CA 1
ATOM 718 C C . GLN A 1 88 ? -1.337 8.936 13.581 1.00 91.38 88 GLN A C 1
ATOM 720 O O . GLN A 1 88 ? -1.630 7.780 13.894 1.00 91.38 88 GLN A O 1
ATOM 725 N N . PRO A 1 89 ? -0.068 9.386 13.668 1.00 92.50 89 PRO A N 1
ATOM 726 C CA . PRO A 1 89 ? 1.065 8.508 13.972 1.00 92.50 89 PRO A CA 1
ATOM 727 C C . PRO A 1 89 ? 0.907 7.719 15.276 1.00 92.50 89 PRO A C 1
ATOM 729 O O . PRO A 1 89 ? 1.202 6.529 15.336 1.00 92.50 89 PRO A O 1
ATOM 732 N N . ASN A 1 90 ? 0.415 8.369 16.337 1.00 93.31 90 ASN A N 1
ATOM 733 C CA . ASN A 1 90 ? 0.224 7.724 17.639 1.00 93.31 90 ASN A CA 1
ATOM 734 C C . ASN A 1 90 ? -0.831 6.612 17.584 1.00 93.31 90 ASN A C 1
ATOM 736 O O . ASN A 1 90 ? -0.644 5.569 18.209 1.00 93.31 90 ASN A O 1
ATOM 740 N N . PHE A 1 91 ? -1.904 6.819 16.816 1.00 92.75 91 PHE A N 1
ATOM 741 C CA . PHE A 1 91 ? -2.961 5.827 16.664 1.00 92.75 91 PHE A CA 1
ATOM 742 C C . PHE A 1 91 ? -2.460 4.618 15.877 1.00 92.75 91 PHE A C 1
ATOM 744 O O . PHE A 1 91 ? -2.565 3.496 16.364 1.00 92.75 91 PHE A O 1
ATOM 751 N N . GLU A 1 92 ? -1.840 4.839 14.715 1.00 92.12 92 GLU A N 1
ATOM 752 C CA . GLU A 1 92 ? -1.301 3.757 13.882 1.00 92.12 92 GLU A CA 1
ATOM 753 C C . GLU A 1 92 ? -0.248 2.929 14.632 1.00 92.12 92 GLU A C 1
ATOM 755 O O . GLU A 1 92 ? -0.308 1.697 14.635 1.00 92.12 92 GLU A O 1
ATOM 760 N N . ASN A 1 93 ? 0.666 3.589 15.354 1.00 91.38 93 ASN A N 1
ATOM 761 C CA . ASN A 1 93 ? 1.666 2.907 16.179 1.00 91.38 93 ASN A CA 1
ATOM 762 C C . ASN A 1 93 ? 1.028 2.144 17.347 1.00 91.38 93 ASN A C 1
ATOM 764 O O . ASN A 1 93 ? 1.449 1.028 17.663 1.00 91.38 93 ASN A O 1
ATOM 768 N N . GLY A 1 94 ? 0.004 2.723 17.978 1.00 91.31 94 GLY A N 1
ATOM 769 C CA . GLY A 1 94 ? -0.780 2.058 19.014 1.00 91.31 94 GLY A CA 1
ATOM 770 C C . GLY A 1 94 ? -1.449 0.788 18.489 1.00 91.31 94 GLY A C 1
ATOM 771 O O . GLY A 1 94 ? -1.298 -0.269 19.098 1.00 91.31 94 GLY A O 1
ATOM 772 N N . VAL A 1 95 ? -2.108 0.854 17.328 1.00 90.94 95 VAL A N 1
ATOM 773 C CA . VAL A 1 95 ? -2.739 -0.302 16.669 1.00 90.94 95 VAL A CA 1
ATOM 774 C C . VAL A 1 95 ? -1.709 -1.381 16.335 1.00 90.94 95 VAL A C 1
ATOM 776 O O . VAL A 1 95 ? -1.938 -2.542 16.667 1.00 90.94 95 VAL A O 1
ATOM 779 N N . CYS A 1 96 ? -0.551 -1.018 15.774 1.00 90.75 96 CYS A N 1
ATOM 780 C CA . CYS A 1 96 ? 0.536 -1.969 15.501 1.00 90.75 96 CYS A CA 1
ATOM 781 C C . CYS A 1 96 ? 0.968 -2.729 16.768 1.00 90.75 96 CYS A C 1
ATOM 783 O O . CYS A 1 96 ? 1.147 -3.947 16.744 1.00 90.75 96 CYS A O 1
ATOM 785 N N . LYS A 1 97 ? 1.091 -2.024 17.901 1.00 89.81 97 LYS A N 1
ATOM 786 C CA . LYS A 1 97 ? 1.448 -2.624 19.198 1.00 89.81 97 LYS A CA 1
ATOM 787 C C . LYS A 1 97 ? 0.327 -3.473 19.804 1.00 89.81 97 LYS A C 1
ATOM 789 O O . LYS A 1 97 ? 0.625 -4.384 20.569 1.00 89.81 97 LYS A O 1
ATOM 794 N N . ILE A 1 98 ? -0.942 -3.200 19.480 1.00 88.69 98 ILE A N 1
ATOM 795 C CA . ILE A 1 98 ? -2.064 -4.086 19.840 1.00 88.69 98 ILE A CA 1
ATOM 796 C C . ILE A 1 98 ? -2.018 -5.363 18.992 1.00 88.69 98 ILE A C 1
ATOM 798 O O . ILE A 1 98 ? -2.157 -6.454 19.536 1.00 88.69 98 ILE A O 1
ATOM 802 N N . GLN A 1 99 ? -1.814 -5.232 17.676 1.00 88.62 99 GLN A N 1
ATOM 803 C CA . GLN A 1 99 ? -1.789 -6.358 16.735 1.00 88.62 99 GLN A CA 1
ATOM 804 C C . GLN A 1 99 ? -0.622 -7.317 17.001 1.00 88.62 99 GLN A C 1
ATOM 806 O O . GLN A 1 99 ? -0.788 -8.526 16.859 1.00 88.62 99 GLN A O 1
ATOM 811 N N . ASN A 1 100 ? 0.528 -6.801 17.446 1.00 85.38 100 ASN A N 1
ATOM 812 C CA . ASN A 1 100 ? 1.623 -7.623 17.950 1.00 85.38 100 ASN A CA 1
ATOM 813 C C . ASN A 1 100 ? 2.164 -7.087 19.294 1.00 85.38 100 ASN A C 1
ATOM 815 O O . ASN A 1 100 ? 3.029 -6.200 19.293 1.00 85.38 100 ASN A O 1
ATOM 819 N N . PRO A 1 101 ? 1.739 -7.668 20.436 1.00 72.50 101 PRO A N 1
ATOM 82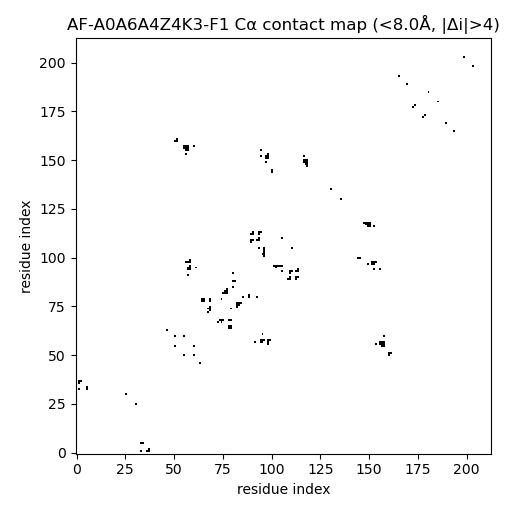0 C CA . PRO A 1 101 ? 2.170 -7.261 21.778 1.00 72.50 101 PRO A CA 1
ATOM 821 C C . PRO A 1 101 ? 3.678 -7.381 22.044 1.00 72.50 101 PRO A C 1
ATOM 823 O O . PRO A 1 101 ? 4.188 -6.775 22.988 1.00 72.50 101 PRO A O 1
ATOM 826 N N . LEU A 1 102 ? 4.414 -8.142 21.225 1.00 73.88 102 LEU A N 1
ATOM 827 C CA . LEU A 1 102 ? 5.873 -8.266 21.330 1.00 73.88 102 LEU A CA 1
ATOM 828 C C . LEU A 1 102 ? 6.616 -7.042 20.771 1.00 73.88 102 LEU A C 1
ATOM 830 O O . LEU A 1 102 ? 7.807 -6.883 21.025 1.00 73.88 102 LEU A O 1
ATOM 834 N N . SER A 1 103 ? 5.920 -6.142 20.070 1.00 67.88 103 SER A N 1
ATOM 835 C CA . SER A 1 103 ? 6.496 -4.944 19.431 1.00 67.88 103 SER A CA 1
ATOM 836 C C . SER A 1 103 ? 6.928 -3.848 20.411 1.00 67.88 103 SER A C 1
ATOM 838 O O . SER A 1 103 ? 7.445 -2.811 19.996 1.00 67.88 103 SER A O 1
ATOM 840 N N . GLY A 1 104 ? 6.708 -4.050 21.712 1.00 76.62 104 GLY A N 1
ATOM 841 C CA . GLY A 1 104 ? 7.151 -3.157 22.778 1.00 76.62 104 GLY A CA 1
ATOM 842 C C . GLY A 1 104 ? 6.012 -2.463 23.521 1.00 76.62 104 GLY A C 1
ATOM 843 O O . GLY A 1 104 ? 4.827 -2.687 23.281 1.00 76.62 104 GLY A O 1
ATOM 844 N N . GLN A 1 105 ? 6.386 -1.612 24.475 1.00 81.19 105 GLN A N 1
ATOM 845 C CA . GLN A 1 105 ? 5.421 -0.891 25.303 1.00 81.19 105 GLN A CA 1
ATOM 846 C C . GLN A 1 105 ? 4.842 0.317 24.560 1.00 81.19 105 GLN A C 1
ATOM 848 O O . GLN A 1 105 ? 5.528 0.991 23.784 1.00 81.19 105 GLN A O 1
ATOM 853 N N . MET A 1 106 ? 3.563 0.597 24.810 1.00 84.25 106 MET A N 1
ATOM 854 C CA . MET A 1 106 ? 2.910 1.797 24.297 1.00 84.25 106 MET A CA 1
ATOM 855 C C . MET A 1 106 ? 3.375 3.031 25.065 1.00 84.25 106 MET A C 1
ATOM 857 O O . MET A 1 106 ? 3.480 3.006 26.294 1.00 84.25 106 MET A O 1
ATOM 861 N N . SER A 1 107 ? 3.622 4.115 24.338 1.00 87.56 107 SER A N 1
ATOM 862 C CA . SER A 1 107 ? 3.801 5.436 24.925 1.00 87.56 107 SER A CA 1
ATOM 863 C C . SER A 1 107 ? 2.469 5.959 25.476 1.00 87.56 107 SER A C 1
ATOM 865 O O . SER A 1 107 ? 1.394 5.428 25.180 1.00 87.56 107 SER A O 1
ATOM 867 N N . VAL A 1 108 ? 2.528 7.023 26.280 1.00 87.38 108 VAL A N 1
ATOM 868 C CA . VAL A 1 108 ? 1.322 7.664 26.828 1.00 87.38 108 VAL A CA 1
ATOM 869 C C . VAL A 1 108 ? 0.415 8.160 25.696 1.00 87.38 108 VAL A C 1
ATOM 871 O O . VAL A 1 108 ? -0.766 7.824 25.683 1.00 87.38 108 VAL A O 1
ATOM 874 N N . GLY A 1 109 ? 0.984 8.847 24.698 1.00 89.31 109 GLY A N 1
ATOM 875 C CA . GLY A 1 109 ? 0.229 9.376 23.557 1.00 89.31 109 GLY A CA 1
ATOM 876 C C . GLY A 1 109 ? -0.385 8.289 22.670 1.00 89.31 109 GLY A C 1
ATOM 877 O O . GLY A 1 109 ? -1.514 8.436 22.209 1.00 89.31 109 GLY A O 1
ATOM 878 N N . GLU A 1 110 ? 0.308 7.162 22.476 1.00 91.50 110 GLU A N 1
ATOM 879 C CA . GLU A 1 110 ? -0.260 6.003 21.772 1.00 91.50 110 GLU A CA 1
ATOM 880 C C . GLU A 1 110 ? -1.438 5.421 22.564 1.00 91.50 110 GLU A C 1
ATOM 882 O O . GLU A 1 110 ? -2.533 5.278 22.027 1.00 91.50 110 GLU A O 1
ATOM 887 N N . SER A 1 111 ? -1.252 5.164 23.862 1.00 87.56 111 SER A N 1
ATOM 888 C CA . SER A 1 111 ? -2.279 4.596 24.745 1.00 87.56 111 SER A CA 1
ATOM 889 C C . SER A 1 111 ? -3.541 5.464 24.859 1.00 87.56 111 SER A C 1
ATOM 891 O O . SER A 1 111 ? -4.639 4.923 25.017 1.00 87.56 111 SER A O 1
ATOM 893 N N . GLU A 1 112 ? -3.395 6.789 24.824 1.00 89.31 112 GLU A N 1
ATOM 894 C CA . GLU A 1 112 ? -4.517 7.733 24.782 1.00 89.31 112 GLU A CA 1
ATOM 895 C C . GLU A 1 112 ? -5.239 7.678 23.433 1.00 89.31 112 GLU A C 1
ATOM 897 O O . GLU A 1 112 ? -6.466 7.586 23.402 1.00 89.31 112 GLU A O 1
ATOM 902 N N . SER A 1 113 ? -4.493 7.635 22.324 1.00 91.75 113 SER A N 1
ATOM 903 C CA . SER A 1 113 ? -5.075 7.581 20.977 1.00 91.75 113 SER A CA 1
ATOM 904 C C . SER A 1 113 ? -5.870 6.297 20.705 1.00 91.75 113 SER A C 1
ATOM 906 O O . SER A 1 113 ? -6.913 6.351 20.059 1.00 91.75 113 SER A O 1
ATOM 908 N N . VAL A 1 114 ? -5.450 5.152 21.259 1.00 90.81 114 VAL A N 1
ATOM 909 C CA . VAL A 1 114 ? -6.180 3.873 21.154 1.00 90.81 114 VAL A CA 1
ATOM 910 C C . VAL A 1 114 ? -7.178 3.652 22.297 1.00 90.81 114 VAL A C 1
ATOM 912 O O . VAL A 1 114 ? -7.661 2.539 22.504 1.00 90.81 114 VAL A O 1
ATOM 915 N N . GLY A 1 115 ? -7.511 4.696 23.064 1.00 86.50 115 GLY A N 1
ATOM 916 C CA . GLY A 1 115 ? -8.417 4.603 24.212 1.00 86.50 115 GLY A CA 1
ATOM 917 C C . GLY A 1 115 ? -9.787 4.009 23.868 1.00 86.50 115 GLY A C 1
ATOM 918 O O . GLY A 1 115 ? -10.308 3.206 24.640 1.00 8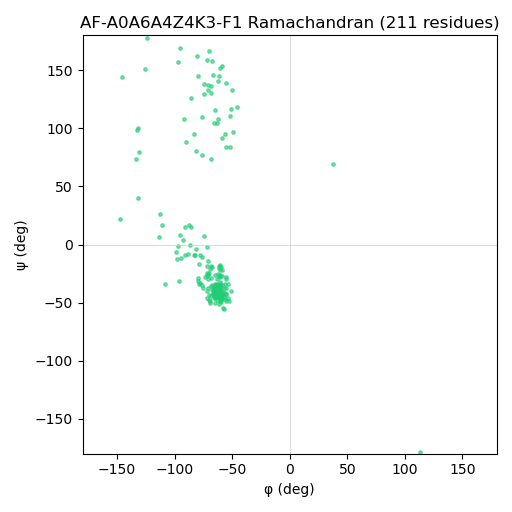6.50 115 GLY A O 1
ATOM 919 N N . GLY A 1 116 ? -10.326 4.329 22.686 1.00 86.25 116 GLY A N 1
ATOM 920 C CA . GLY A 1 116 ? -11.599 3.788 22.190 1.00 86.25 116 GLY A CA 1
ATOM 921 C C . GLY A 1 116 ? -11.559 2.307 21.794 1.00 86.25 116 GLY A C 1
ATOM 922 O O . GLY A 1 116 ? -12.606 1.688 21.659 1.00 86.25 116 GLY A O 1
ATOM 923 N N . LEU A 1 117 ? -10.365 1.726 21.647 1.00 87.88 117 LEU A N 1
ATOM 924 C CA . LEU A 1 117 ? -10.169 0.305 21.343 1.00 87.88 117 LEU A CA 1
ATOM 925 C C . LEU A 1 117 ? -10.006 -0.539 22.610 1.00 87.88 117 LEU A C 1
ATOM 927 O O . LEU A 1 117 ? -9.727 -1.734 22.528 1.00 87.88 117 LEU A O 1
ATOM 931 N N . ARG A 1 118 ? -10.131 0.061 23.799 1.00 86.31 118 ARG A N 1
ATOM 932 C CA . ARG A 1 118 ? -10.084 -0.689 25.053 1.00 86.31 118 ARG A CA 1
ATOM 933 C C . ARG A 1 118 ? -11.315 -1.570 25.166 1.00 86.31 118 ARG A C 1
ATOM 935 O O . ARG A 1 118 ? -12.433 -1.123 24.925 1.00 86.31 118 ARG A O 1
ATOM 942 N N . VAL A 1 119 ? -11.108 -2.812 25.592 1.00 80.81 119 VAL A N 1
ATOM 943 C CA . VAL A 1 119 ? -12.226 -3.669 25.984 1.00 80.81 119 VAL A CA 1
ATOM 944 C C . VAL A 1 119 ? -12.846 -3.002 27.204 1.00 80.81 119 VAL A C 1
ATOM 946 O O . VAL A 1 119 ? -12.174 -2.846 28.229 1.00 80.81 119 VAL A O 1
ATOM 949 N N . ALA A 1 120 ? -14.101 -2.554 27.088 1.00 63.81 120 ALA A N 1
ATOM 950 C CA . ALA A 1 120 ? -14.878 -2.205 28.269 1.00 63.81 120 ALA A CA 1
ATOM 951 C C . ALA A 1 120 ? -14.768 -3.399 29.218 1.00 63.81 120 ALA A C 1
ATOM 953 O O . ALA A 1 120 ? -14.895 -4.526 28.733 1.00 63.81 120 ALA A O 1
ATOM 954 N N . PRO A 1 121 ? -14.490 -3.209 30.520 1.00 56.59 121 PRO A N 1
ATOM 955 C CA . PRO A 1 121 ? -14.575 -4.318 31.447 1.00 56.59 121 PRO A CA 1
ATOM 956 C C . PRO A 1 121 ? -15.958 -4.922 31.225 1.00 56.59 121 PRO A C 1
ATOM 958 O O . PRO A 1 121 ? -16.956 -4.260 31.505 1.00 56.59 121 PRO A O 1
ATOM 961 N N . LEU A 1 122 ? -16.019 -6.131 30.646 1.00 47.94 122 LEU A N 1
ATOM 962 C CA . LEU A 1 122 ? -17.199 -6.977 30.764 1.00 47.94 122 LEU A CA 1
ATOM 963 C C . LEU A 1 122 ? -17.509 -6.874 32.243 1.00 47.94 122 LEU A C 1
ATOM 965 O O . LEU A 1 122 ? -16.567 -7.137 32.994 1.00 47.94 122 LEU A O 1
ATOM 969 N N . GLU A 1 123 ? -18.676 -6.355 32.640 1.00 39.28 123 GLU A N 1
ATOM 970 C CA . GLU A 1 123 ? -18.984 -6.142 34.049 1.00 39.28 123 GLU A CA 1
ATOM 971 C C . GLU A 1 123 ? -18.651 -7.437 34.777 1.00 39.28 123 GLU A C 1
ATOM 973 O O . GLU A 1 123 ? -19.396 -8.416 34.770 1.00 39.28 123 GLU A O 1
ATOM 978 N N . ALA A 1 124 ? -17.455 -7.467 35.359 1.00 37.75 124 ALA A N 1
ATOM 979 C CA . ALA A 1 124 ? -17.115 -8.432 36.341 1.00 37.75 124 ALA A CA 1
ATOM 980 C C . ALA A 1 124 ? -18.071 -7.986 37.421 1.00 37.75 124 ALA A C 1
ATOM 982 O O . ALA A 1 124 ? -17.894 -6.922 38.016 1.00 37.75 124 ALA A O 1
ATOM 983 N N . ALA A 1 125 ? -19.141 -8.748 37.600 1.00 39.59 125 ALA A N 1
ATOM 984 C CA . ALA A 1 125 ? -19.799 -8.828 38.875 1.00 39.59 125 ALA A CA 1
ATOM 985 C C . ALA A 1 125 ? -18.683 -9.170 39.872 1.00 39.59 125 ALA A C 1
ATOM 987 O O . ALA A 1 125 ? -18.387 -10.337 40.134 1.00 39.59 125 ALA A O 1
ATOM 988 N N . VAL A 1 126 ? -17.971 -8.146 40.347 1.00 43.59 126 VAL A N 1
ATOM 989 C CA . VAL A 1 126 ? -16.997 -8.256 41.415 1.00 43.59 126 VAL A CA 1
ATOM 990 C C . VAL A 1 126 ? -17.861 -8.356 42.655 1.00 43.59 126 VAL A C 1
ATOM 992 O O . VAL A 1 126 ? -18.078 -7.396 43.386 1.00 43.59 126 VAL A O 1
ATOM 995 N N . ALA A 1 127 ? -18.414 -9.552 42.854 1.00 42.81 127 ALA A N 1
ATOM 996 C CA . ALA A 1 127 ? -18.623 -10.038 44.195 1.00 42.81 127 ALA A CA 1
ATOM 997 C C . ALA A 1 127 ? -17.272 -9.876 44.892 1.00 42.81 127 ALA A C 1
ATOM 999 O O . ALA A 1 127 ? -16.271 -10.443 44.446 1.00 42.81 127 ALA A O 1
ATOM 1000 N N . ASP A 1 128 ? -17.264 -9.025 45.910 1.00 44.28 128 ASP A N 1
ATOM 1001 C CA . ASP A 1 128 ? -16.138 -8.684 46.763 1.00 44.28 128 ASP A CA 1
ATOM 1002 C C . ASP A 1 128 ? -15.559 -9.967 47.384 1.00 44.28 128 ASP A C 1
ATOM 1004 O O . ASP A 1 128 ? -15.954 -10.424 48.457 1.00 44.28 128 ASP A O 1
ATOM 1008 N N . LYS A 1 129 ? -14.685 -10.649 46.638 1.00 55.56 129 LYS A N 1
ATOM 1009 C CA . LYS A 1 129 ? -13.910 -11.785 47.124 1.00 55.56 129 LYS A CA 1
ATOM 1010 C C . LYS A 1 129 ? -12.605 -11.216 47.638 1.00 55.56 129 LYS A C 1
ATOM 1012 O O . LYS A 1 129 ? -11.751 -10.793 46.865 1.00 55.56 129 LYS A O 1
ATOM 1017 N N . HIS A 1 130 ? -12.481 -11.216 48.957 1.00 53.16 130 HIS A N 1
ATOM 1018 C CA . HIS A 1 130 ? -11.296 -10.804 49.690 1.00 53.16 130 HIS A CA 1
ATOM 1019 C C . HIS A 1 130 ? -10.079 -11.632 49.225 1.00 53.16 130 HIS A C 1
ATOM 1021 O O . HIS A 1 130 ? -9.871 -12.757 49.677 1.00 53.16 130 HIS A O 1
ATOM 1027 N N . GLU A 1 131 ? -9.297 -11.104 48.280 1.00 61.34 131 GLU A N 1
ATOM 1028 C CA . GLU A 1 131 ? -8.123 -11.798 47.737 1.00 61.34 131 GLU A CA 1
ATOM 1029 C C . GLU A 1 131 ? -7.024 -11.915 48.803 1.00 61.34 131 GLU A C 1
ATOM 1031 O O . GLU A 1 131 ? -6.626 -10.941 49.460 1.00 61.34 131 GLU A O 1
ATOM 1036 N N . THR A 1 132 ? -6.491 -13.122 48.968 1.00 75.62 132 THR A N 1
ATOM 1037 C CA . THR A 1 132 ? -5.401 -13.401 49.908 1.00 75.62 132 THR A CA 1
ATOM 1038 C C . THR A 1 132 ? -4.068 -12.819 49.422 1.00 75.62 132 THR A C 1
ATOM 1040 O O . THR A 1 132 ? -3.852 -12.531 48.243 1.00 75.62 132 THR A O 1
ATOM 1043 N N . TYR A 1 133 ? -3.120 -12.615 50.345 1.00 75.44 133 TYR A N 1
ATOM 1044 C CA . TYR A 1 133 ? -1.806 -12.034 50.031 1.00 75.44 133 TYR A CA 1
ATOM 1045 C C . TYR A 1 133 ? -1.037 -12.830 48.958 1.00 75.44 133 TYR A C 1
ATOM 1047 O O . TYR A 1 133 ? -0.410 -12.235 48.080 1.00 75.44 133 TYR A O 1
ATOM 1055 N N . ALA A 1 134 ? -1.138 -14.163 48.988 1.00 70.44 134 ALA A N 1
ATOM 1056 C CA . ALA A 1 134 ? -0.504 -15.049 48.014 1.00 70.44 134 ALA A CA 1
ATOM 1057 C C . ALA A 1 134 ? -1.077 -14.863 46.598 1.00 70.44 134 ALA A C 1
ATOM 1059 O O . ALA A 1 134 ? -0.319 -14.769 45.633 1.00 70.44 134 ALA A O 1
ATOM 1060 N N . GLU A 1 135 ? -2.398 -14.720 46.470 1.00 74.62 135 GLU A N 1
ATOM 1061 C CA . GLU A 1 135 ? -3.065 -14.456 45.187 1.00 74.62 135 GLU A CA 1
ATOM 1062 C C . GLU A 1 135 ? -2.636 -13.103 44.607 1.00 74.62 135 GLU A C 1
ATOM 1064 O O . GLU A 1 135 ? -2.352 -12.991 43.411 1.00 74.62 135 GLU A O 1
ATOM 1069 N N . ARG A 1 136 ? -2.470 -12.093 45.469 1.00 73.50 136 ARG A N 1
ATOM 1070 C CA . ARG A 1 136 ? -1.975 -10.759 45.095 1.00 73.50 136 ARG A CA 1
ATOM 1071 C C . ARG A 1 136 ? -0.521 -10.782 44.613 1.00 73.50 136 ARG A C 1
ATOM 1073 O O . ARG A 1 136 ? -0.178 -10.088 43.653 1.00 73.50 136 ARG A O 1
ATOM 1080 N N . ALA A 1 137 ? 0.334 -11.570 45.267 1.00 74.25 137 ALA A N 1
ATOM 1081 C CA . ALA A 1 137 ? 1.738 -11.737 44.893 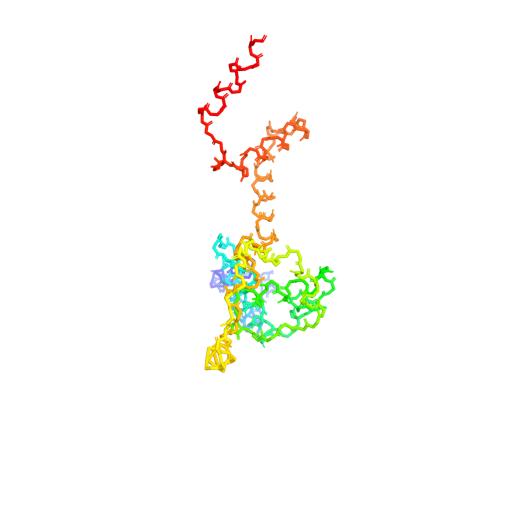1.00 74.25 137 ALA A CA 1
ATOM 1082 C C . ALA A 1 137 ? 1.881 -12.491 43.558 1.00 74.25 137 ALA A C 1
ATOM 1084 O O . ALA A 1 137 ? 2.604 -12.042 42.667 1.00 74.25 137 ALA A O 1
ATOM 1085 N N . LEU A 1 138 ? 1.114 -13.568 43.371 1.00 70.31 138 LEU A N 1
ATOM 1086 C CA . LEU A 1 138 ? 1.103 -14.353 42.135 1.00 70.31 138 LEU A CA 1
ATOM 1087 C C . LEU A 1 138 ? 0.517 -13.565 40.953 1.00 70.31 138 LEU A C 1
ATOM 1089 O O . LEU A 1 138 ? 1.075 -13.618 39.857 1.00 70.31 138 LEU A O 1
ATOM 1093 N N . LYS A 1 139 ? -0.540 -12.761 41.154 1.00 68.06 139 LYS A N 1
ATOM 1094 C CA . LYS A 1 139 ? -1.071 -11.854 40.115 1.00 68.06 139 LYS A CA 1
ATOM 1095 C C . LYS A 1 139 ? -0.075 -10.772 39.697 1.00 68.06 139 LYS A C 1
ATOM 1097 O O . LYS A 1 139 ? -0.053 -10.400 38.527 1.00 68.06 139 LYS A O 1
ATOM 1102 N N . ARG A 1 140 ? 0.760 -10.263 40.614 1.00 62.66 140 ARG A N 1
ATOM 1103 C CA . ARG A 1 140 ? 1.830 -9.307 40.265 1.00 62.66 140 ARG A CA 1
ATOM 1104 C C . ARG A 1 140 ? 2.884 -9.940 39.362 1.00 62.66 140 ARG A C 1
ATOM 1106 O O . ARG A 1 140 ? 3.342 -9.277 38.438 1.00 62.66 140 ARG A O 1
ATOM 1113 N N . GLN A 1 141 ? 3.232 -11.199 39.616 1.00 55.94 141 GLN A N 1
ATOM 1114 C CA . GLN A 1 141 ? 4.254 -11.922 38.857 1.00 55.94 141 GLN A CA 1
ATOM 1115 C C . GLN A 1 141 ? 3.727 -12.458 37.514 1.00 55.94 141 GLN A C 1
ATOM 1117 O O . GLN A 1 141 ? 4.476 -12.532 36.548 1.00 55.94 141 GLN A O 1
ATOM 1122 N N . ARG A 1 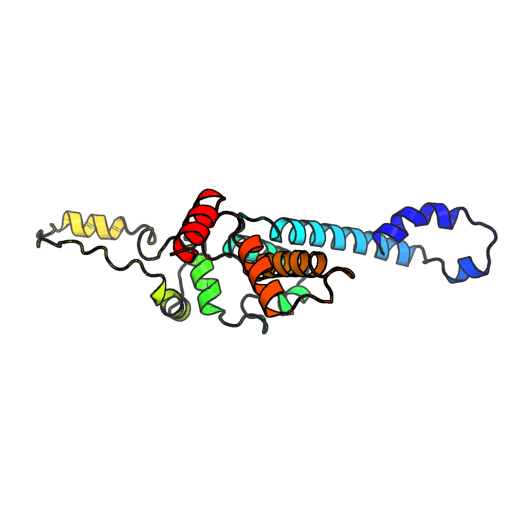142 ? 2.425 -12.763 37.427 1.00 53.62 142 ARG A N 1
ATOM 1123 C CA . ARG A 1 142 ? 1.727 -13.212 36.207 1.00 53.62 142 ARG A CA 1
ATOM 1124 C C . ARG A 1 142 ? 1.185 -12.078 35.333 1.00 53.62 142 ARG A C 1
ATOM 1126 O O . ARG A 1 142 ? 0.341 -12.338 34.480 1.00 53.62 142 ARG A O 1
ATOM 1133 N N . ARG A 1 143 ? 1.632 -10.828 35.507 1.00 48.34 143 ARG A N 1
ATOM 1134 C CA . ARG A 1 143 ? 1.373 -9.762 34.522 1.00 48.34 143 ARG A CA 1
ATOM 1135 C C . ARG A 1 143 ? 2.151 -10.065 33.237 1.00 48.34 143 ARG A C 1
ATOM 1137 O O . ARG A 1 143 ? 3.151 -9.426 32.937 1.00 48.34 143 ARG A O 1
ATOM 1144 N N . VAL A 1 144 ? 1.667 -11.046 32.484 1.00 44.53 144 VAL A N 1
ATOM 1145 C CA . VAL A 1 144 ? 1.901 -11.153 31.048 1.00 44.53 144 VAL A CA 1
ATOM 1146 C C . VAL A 1 144 ? 1.436 -9.822 30.434 1.00 44.53 144 VAL A C 1
ATOM 1148 O O . VAL A 1 144 ? 0.427 -9.273 30.903 1.00 44.53 144 VAL A O 1
ATOM 1151 N N . PRO A 1 145 ? 2.161 -9.240 29.464 1.00 43.75 145 PRO A N 1
ATOM 1152 C CA . PRO A 1 145 ? 1.756 -8.007 28.798 1.00 43.75 145 PRO A CA 1
ATOM 1153 C C . PRO A 1 145 ? 0.383 -8.158 28.121 1.00 43.75 145 PRO A C 1
ATOM 1155 O O . PRO A 1 145 ? 0.267 -8.588 26.988 1.00 43.75 145 PRO A O 1
ATOM 1158 N N . SER A 1 146 ? -0.668 -7.818 28.867 1.00 49.28 146 SER A N 1
ATOM 1159 C CA . SER A 1 146 ? -2.005 -7.430 28.408 1.00 49.28 146 SER A CA 1
ATOM 1160 C C . SER A 1 146 ? -2.584 -8.156 27.186 1.00 49.28 146 SER A C 1
ATOM 1162 O O . SER A 1 146 ? -2.870 -7.513 26.184 1.00 49.28 146 SER A O 1
ATOM 1164 N N . GLU A 1 147 ? -2.922 -9.436 27.323 1.00 48.69 147 GLU A N 1
ATOM 1165 C CA . GLU A 1 147 ? -3.823 -10.129 26.379 1.00 48.69 147 GLU A CA 1
ATOM 1166 C C . GLU A 1 147 ? -5.312 -9.731 26.541 1.00 48.69 147 GLU A C 1
ATOM 1168 O O . GLU A 1 147 ? -6.183 -10.314 25.913 1.00 48.69 147 GLU A O 1
ATOM 1173 N N . GLY A 1 148 ? -5.646 -8.734 27.376 1.00 57.19 148 GLY A N 1
ATOM 1174 C CA . GLY A 1 148 ? -7.047 -8.390 27.683 1.00 57.19 148 GLY A CA 1
ATOM 1175 C C . GLY A 1 148 ? -7.342 -6.915 27.960 1.00 57.19 148 GLY A C 1
ATOM 1176 O O . GLY A 1 148 ? -8.306 -6.618 28.658 1.00 57.19 148 GLY A O 1
ATOM 1177 N N . LYS A 1 149 ? -6.502 -5.978 27.492 1.00 73.56 149 LYS A N 1
ATOM 1178 C CA . LYS A 1 149 ? -6.768 -4.528 27.648 1.00 73.56 149 LYS A CA 1
ATOM 1179 C C . LYS A 1 149 ? -7.436 -3.895 26.430 1.00 73.56 149 LYS A C 1
ATOM 1181 O O . LYS A 1 149 ? -8.181 -2.932 26.585 1.00 73.56 149 LYS A O 1
ATOM 1186 N N . PHE A 1 150 ? -7.144 -4.409 25.242 1.00 81.75 150 PHE A N 1
ATOM 1187 C CA . PHE A 1 150 ? -7.582 -3.851 23.969 1.00 81.75 150 PHE A CA 1
ATOM 1188 C C . PHE A 1 150 ? -8.298 -4.921 23.153 1.00 81.75 150 PHE A C 1
ATOM 1190 O O . PHE A 1 150 ? -8.041 -6.110 23.335 1.00 81.75 150 PHE A O 1
ATOM 1197 N N . LEU A 1 151 ? -9.232 -4.485 22.312 1.00 84.94 151 LEU A N 1
ATOM 1198 C CA . LEU A 1 151 ? -9.911 -5.332 21.344 1.00 84.94 151 LEU A CA 1
ATOM 1199 C C . LEU A 1 151 ? -8.880 -5.950 20.402 1.00 84.94 151 LEU A C 1
ATOM 1201 O O . LEU A 1 151 ? -7.825 -5.367 20.142 1.00 84.94 151 LEU A O 1
ATOM 1205 N N . ASP A 1 152 ? -9.220 -7.107 19.848 1.00 83.75 152 ASP A N 1
ATOM 1206 C CA . ASP A 1 152 ? -8.454 -7.666 18.747 1.00 83.75 152 ASP A CA 1
ATO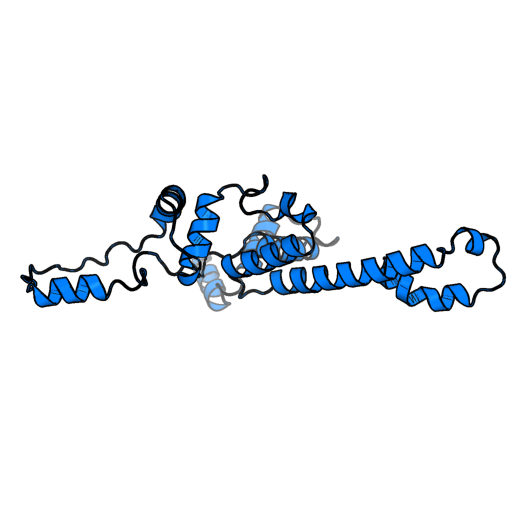M 1207 C C . ASP A 1 152 ? -8.547 -6.724 17.543 1.00 83.75 152 ASP A C 1
ATOM 1209 O O . ASP A 1 152 ? -9.581 -6.635 16.890 1.00 83.75 152 ASP A O 1
ATOM 1213 N N . CYS A 1 153 ? -7.473 -5.984 17.272 1.00 86.88 153 CYS A N 1
ATOM 1214 C CA . CYS A 1 153 ? -7.440 -4.958 16.233 1.00 86.88 153 CYS A CA 1
ATOM 1215 C C . CYS A 1 153 ? -7.106 -5.516 14.845 1.00 86.88 153 CYS A C 1
ATOM 1217 O O . CYS A 1 153 ? -6.777 -4.738 13.952 1.00 86.88 153 CYS A O 1
ATOM 1219 N N . ARG A 1 154 ? -7.186 -6.835 14.621 1.00 84.50 154 ARG A N 1
ATOM 1220 C CA . ARG A 1 154 ? -6.993 -7.442 13.289 1.00 84.50 154 ARG A CA 1
ATOM 1221 C C . ARG A 1 154 ? -7.993 -6.955 12.235 1.00 84.50 154 ARG A C 1
ATOM 1223 O O . ARG A 1 154 ? -7.681 -7.002 11.054 1.00 84.50 154 ARG A O 1
ATOM 1230 N N . PHE A 1 155 ? -9.150 -6.435 12.651 1.00 83.81 155 PHE A N 1
ATOM 123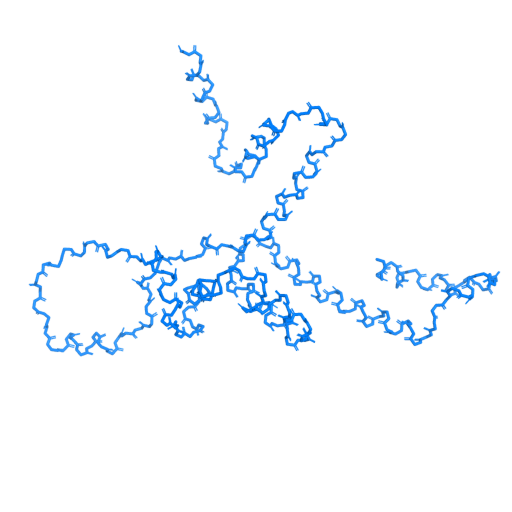1 C CA . PHE A 1 155 ? -10.108 -5.791 11.743 1.00 83.81 155 PHE A CA 1
ATOM 1232 C C . PHE A 1 155 ? -9.628 -4.421 11.226 1.00 83.81 155 PHE A C 1
ATOM 1234 O O . PHE A 1 155 ? -10.154 -3.927 10.231 1.00 83.81 155 PHE A O 1
ATOM 1241 N N . ILE A 1 156 ? -8.648 -3.791 11.888 1.00 86.75 156 ILE A N 1
ATOM 1242 C CA . ILE A 1 156 ? -8.027 -2.550 11.416 1.00 86.75 156 ILE A CA 1
ATOM 1243 C C . ILE A 1 156 ? -6.948 -2.925 10.406 1.00 86.75 156 ILE A C 1
ATOM 1245 O O . ILE A 1 156 ? -5.807 -3.248 10.749 1.00 86.75 156 ILE A O 1
ATOM 1249 N N . VAL A 1 157 ? -7.351 -2.894 9.146 1.00 81.56 157 VAL A N 1
ATOM 1250 C CA . VAL A 1 157 ? -6.523 -3.219 7.988 1.00 81.56 157 VAL A CA 1
ATOM 1251 C C . VAL A 1 157 ? -5.942 -1.951 7.349 1.00 81.56 157 VAL A C 1
ATOM 1253 O O . VAL A 1 157 ? -6.508 -0.865 7.502 1.00 81.56 157 VAL A O 1
ATOM 1256 N N . PRO A 1 158 ? -4.826 -2.059 6.610 1.00 77.00 158 PRO A N 1
ATOM 1257 C CA . PRO A 1 158 ? -4.276 -0.956 5.826 1.00 77.00 158 PRO A CA 1
ATOM 1258 C C . PRO A 1 158 ? -5.278 -0.518 4.749 1.00 77.00 158 PRO A C 1
ATOM 1260 O O . PRO A 1 158 ? -5.517 -1.217 3.763 1.00 77.00 158 PRO A O 1
ATOM 1263 N N . THR A 1 159 ? -5.889 0.648 4.939 1.00 70.44 159 THR A N 1
ATOM 1264 C CA . THR A 1 159 ? -6.991 1.138 4.098 1.00 70.44 159 THR A CA 1
ATOM 1265 C C . THR A 1 159 ? -6.562 1.490 2.678 1.00 70.44 159 THR A C 1
ATOM 1267 O O . THR A 1 159 ? -7.372 1.348 1.764 1.00 70.44 159 THR A O 1
ATOM 1270 N N . SER A 1 160 ? -5.309 1.903 2.457 1.00 70.69 160 SER A N 1
ATOM 1271 C CA . SER A 1 160 ? -4.824 2.326 1.133 1.00 70.69 160 SER A CA 1
ATOM 1272 C C . SER A 1 160 ? -5.023 1.246 0.071 1.00 70.69 160 SER A C 1
ATOM 1274 O O . SER A 1 160 ? -5.584 1.520 -0.984 1.00 70.69 160 SER A O 1
ATOM 1276 N N . ASN A 1 161 ? -4.657 0.000 0.373 1.00 71.06 161 ASN A N 1
ATOM 1277 C CA . ASN A 1 161 ? -4.609 -1.063 -0.634 1.00 71.06 161 ASN A CA 1
ATOM 1278 C C . ASN A 1 161 ? -6.012 -1.573 -0.983 1.00 71.06 161 ASN A C 1
ATOM 1280 O O . ASN A 1 161 ? -6.305 -1.878 -2.141 1.00 71.06 161 ASN A O 1
ATOM 1284 N N . ILE A 1 162 ? -6.906 -1.609 0.009 1.00 77.31 162 ILE A N 1
ATOM 1285 C CA . ILE A 1 162 ? -8.324 -1.925 -0.197 1.00 77.31 162 ILE A CA 1
ATOM 1286 C C . ILE A 1 162 ? -8.970 -0.837 -1.056 1.00 77.31 162 ILE A C 1
ATOM 1288 O O . ILE A 1 162 ? -9.647 -1.148 -2.037 1.00 77.31 162 ILE A O 1
ATOM 1292 N N . CYS A 1 163 ? -8.706 0.433 -0.741 1.00 80.75 163 CYS A N 1
ATOM 1293 C CA . CYS A 1 163 ? -9.189 1.566 -1.522 1.00 80.75 163 CYS A CA 1
ATOM 1294 C C . CYS A 1 163 ? -8.653 1.541 -2.959 1.00 80.75 163 CYS A C 1
ATOM 1296 O O . CYS A 1 163 ? -9.428 1.727 -3.891 1.00 80.75 163 CYS A O 1
ATOM 1298 N N . GLU A 1 164 ? -7.368 1.268 -3.182 1.00 82.88 164 GLU A N 1
ATOM 1299 C CA . GLU A 1 164 ? -6.782 1.187 -4.527 1.00 82.88 164 GLU A CA 1
ATOM 1300 C C . GLU A 1 164 ? -7.389 0.061 -5.371 1.00 82.88 164 GLU A C 1
ATOM 1302 O O . GLU A 1 164 ? -7.720 0.267 -6.546 1.00 82.88 164 GLU A O 1
ATOM 1307 N N . ARG A 1 165 ? -7.600 -1.122 -4.778 1.00 82.38 165 ARG A N 1
ATOM 1308 C CA . ARG A 1 165 ? -8.301 -2.235 -5.439 1.00 82.38 165 ARG A CA 1
ATOM 1309 C C . ARG A 1 165 ? -9.740 -1.868 -5.759 1.00 82.38 165 ARG A C 1
ATOM 1311 O O . ARG A 1 165 ? -10.198 -2.124 -6.875 1.00 82.38 165 ARG A O 1
ATOM 1318 N N . PHE A 1 166 ? -10.427 -1.240 -4.808 1.00 86.88 166 PHE A N 1
ATOM 1319 C CA . PHE A 1 166 ? -11.777 -0.742 -5.011 1.00 86.88 166 PHE A CA 1
ATOM 1320 C C . PHE A 1 166 ? -11.804 0.253 -6.172 1.00 86.88 166 PHE A C 1
ATOM 1322 O O . PHE A 1 166 ? -12.489 -0.006 -7.154 1.00 86.88 166 PHE A O 1
ATOM 1329 N N . PHE A 1 167 ? -10.981 1.303 -6.157 1.00 87.06 167 PHE A N 1
ATOM 1330 C CA . PHE A 1 167 ? -10.910 2.293 -7.235 1.00 87.06 167 PHE A CA 1
ATOM 1331 C C . PHE A 1 167 ? -10.505 1.696 -8.586 1.00 87.06 167 PHE A C 1
ATOM 1333 O O . PHE A 1 167 ? -10.992 2.144 -9.624 1.00 87.06 167 PHE A O 1
ATOM 1340 N N . SER A 1 168 ? -9.679 0.652 -8.603 1.00 87.56 168 SER A N 1
ATOM 1341 C CA . SER A 1 168 ? -9.355 -0.085 -9.828 1.00 87.56 168 SER A CA 1
ATOM 1342 C C . SER A 1 168 ? -10.570 -0.836 -10.383 1.00 87.56 168 SER A C 1
ATOM 1344 O O . SER A 1 168 ? -10.823 -0.798 -11.592 1.00 87.56 168 SER A O 1
ATOM 1346 N N . ALA A 1 169 ? -11.361 -1.476 -9.518 1.00 88.88 169 ALA A N 1
ATOM 1347 C CA . ALA A 1 169 ? -12.625 -2.104 -9.901 1.00 88.88 169 ALA A CA 1
ATOM 1348 C C . ALA A 1 169 ? -13.645 -1.058 -10.379 1.00 88.88 169 ALA A C 1
ATOM 1350 O O . ALA A 1 169 ? -14.260 -1.235 -11.429 1.00 88.88 169 ALA A O 1
ATOM 1351 N N . THR A 1 170 ? -13.745 0.069 -9.674 1.00 88.44 170 THR A N 1
ATOM 1352 C CA . THR A 1 170 ? -14.550 1.248 -10.022 1.00 88.44 170 THR A CA 1
ATOM 1353 C C . THR A 1 170 ? -14.189 1.760 -11.417 1.00 88.44 170 THR A C 1
ATOM 1355 O O . THR A 1 170 ? -15.066 1.926 -12.263 1.00 88.44 170 THR A O 1
ATOM 1358 N N . LYS A 1 171 ? -12.893 1.918 -11.714 1.00 87.38 171 LYS A N 1
ATOM 1359 C CA . LYS A 1 171 ? -12.399 2.327 -13.036 1.00 87.38 171 LYS A CA 1
ATOM 1360 C C . LYS A 1 171 ? -12.771 1.325 -14.126 1.00 87.38 171 LYS A C 1
ATOM 1362 O O . LYS A 1 171 ? -13.149 1.736 -15.213 1.00 87.38 171 LYS A O 1
ATOM 1367 N N . ARG A 1 172 ? -12.693 0.019 -13.851 1.00 85.88 172 ARG A N 1
ATOM 1368 C CA . ARG A 1 172 ? -13.121 -1.022 -14.802 1.00 8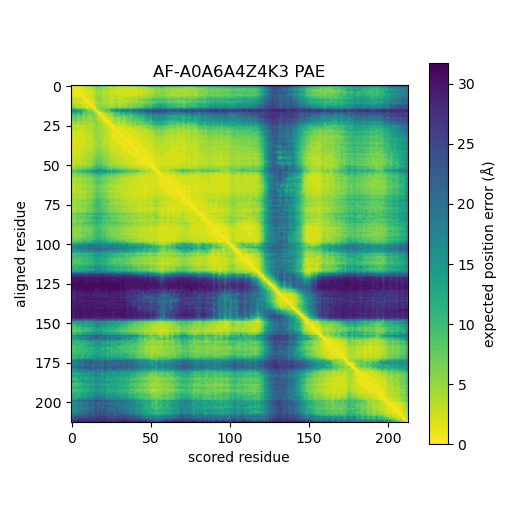5.88 172 ARG A CA 1
ATOM 1369 C C . ARG A 1 172 ? -14.637 -1.012 -15.023 1.00 85.88 172 ARG A C 1
ATOM 1371 O O . ARG A 1 172 ? -15.094 -1.297 -16.125 1.00 85.88 172 ARG A O 1
ATOM 1378 N N . ALA A 1 173 ? -15.411 -0.708 -13.983 1.00 85.12 173 ALA A N 1
ATOM 1379 C CA . ALA A 1 173 ? -16.865 -0.620 -14.053 1.00 85.12 173 ALA A CA 1
ATOM 1380 C C . ALA A 1 173 ? -17.342 0.616 -14.836 1.00 85.12 173 ALA A C 1
ATOM 1382 O O . ALA A 1 173 ? -18.392 0.550 -15.475 1.00 85.12 173 ALA A O 1
ATOM 1383 N N . ILE A 1 174 ? -16.575 1.711 -14.831 1.00 82.19 174 ILE A N 1
ATOM 1384 C CA . ILE A 1 174 ? -16.775 2.873 -15.709 1.00 82.19 174 ILE A CA 1
ATOM 1385 C C . ILE A 1 174 ? -16.148 2.557 -17.075 1.00 82.19 174 ILE A C 1
ATOM 1387 O O . ILE A 1 174 ? -15.018 2.929 -17.370 1.00 82.19 174 ILE A O 1
ATOM 1391 N N . GLY A 1 175 ? -16.877 1.812 -17.904 1.00 75.50 175 GLY A N 1
ATOM 1392 C CA . GLY A 1 175 ? -16.539 1.626 -19.318 1.00 75.50 175 GLY A CA 1
ATOM 1393 C C . GLY A 1 175 ? -17.291 2.606 -20.220 1.00 75.50 175 GLY A C 1
ATOM 1394 O O . GLY A 1 175 ? -18.276 3.209 -19.790 1.00 75.50 175 GLY A O 1
ATOM 1395 N N . ASP A 1 176 ? -16.902 2.685 -21.494 1.00 71.62 176 ASP A N 1
ATOM 1396 C CA . ASP A 1 176 ? -17.509 3.585 -22.493 1.00 71.62 176 ASP A CA 1
ATOM 1397 C C . ASP A 1 176 ? -19.039 3.437 -22.593 1.00 71.62 176 ASP A C 1
ATOM 1399 O O . ASP A 1 176 ? -19.774 4.410 -22.754 1.00 71.62 176 ASP A O 1
ATOM 1403 N N . HIS A 1 177 ? -19.550 2.216 -22.409 1.00 70.38 177 HIS A N 1
ATOM 1404 C CA . HIS A 1 177 ? -20.987 1.915 -22.430 1.00 70.38 177 HIS A CA 1
ATOM 1405 C C . HIS A 1 177 ? -21.740 2.302 -21.148 1.00 70.38 177 HIS A C 1
ATOM 1407 O O . HIS A 1 177 ? -22.967 2.221 -21.105 1.00 70.38 177 HIS A O 1
ATOM 1413 N N . ARG A 1 178 ? -21.030 2.694 -20.087 1.00 71.19 178 ARG A N 1
ATOM 1414 C CA . ARG A 1 178 ? -21.590 3.049 -18.773 1.00 71.19 178 ARG A CA 1
ATOM 1415 C C . ARG A 1 178 ? -21.399 4.528 -18.428 1.00 71.19 178 ARG A C 1
ATOM 1417 O O . ARG A 1 178 ? -21.804 4.947 -17.349 1.00 71.19 178 ARG A O 1
ATOM 1424 N N . CYS A 1 179 ? -20.895 5.337 -19.363 1.00 71.12 179 CYS A N 1
ATOM 1425 C CA . CYS A 1 179 ? -20.740 6.789 -19.212 1.00 71.12 179 CYS A CA 1
ATOM 1426 C C . CYS A 1 179 ? -22.067 7.544 -18.997 1.00 71.12 179 CYS A C 1
ATOM 1428 O O . CYS A 1 179 ? -22.055 8.671 -18.514 1.00 71.12 179 CYS A O 1
ATOM 1430 N N . GLY A 1 180 ? -23.213 6.936 -19.334 1.00 80.81 180 GLY A N 1
ATOM 1431 C CA . GLY A 1 180 ? -24.547 7.496 -19.078 1.00 80.81 180 GLY A CA 1
ATOM 1432 C C . GLY A 1 180 ? -25.124 7.182 -17.691 1.00 80.81 180 GLY A C 1
ATOM 1433 O O . GLY A 1 180 ? -26.253 7.576 -17.400 1.00 80.81 180 GLY A O 1
ATOM 1434 N N . LEU A 1 181 ? -24.404 6.440 -16.842 1.00 86.75 181 LEU A N 1
ATOM 1435 C CA . LEU A 1 181 ? -24.878 6.080 -15.508 1.00 86.75 181 LEU A CA 1
ATOM 1436 C C . LEU A 1 181 ? -24.792 7.293 -14.570 1.00 86.75 181 LEU A C 1
ATOM 1438 O O . LEU A 1 181 ? -23.746 7.925 -14.443 1.00 86.75 181 LEU A O 1
ATOM 1442 N N . LEU A 1 182 ? -25.888 7.603 -13.873 1.00 89.38 182 LEU A N 1
ATOM 1443 C CA . LEU A 1 182 ? -25.882 8.657 -12.858 1.00 89.38 182 LEU A CA 1
ATOM 1444 C C . LEU A 1 182 ? -24.910 8.298 -11.717 1.00 89.38 182 LEU A C 1
ATOM 1446 O O . LEU A 1 182 ? -24.923 7.144 -11.274 1.00 89.38 182 LEU A O 1
ATOM 1450 N N . PRO A 1 183 ? -24.156 9.268 -11.160 1.00 89.12 183 PRO A N 1
ATOM 1451 C CA . PRO A 1 183 ? -23.206 9.017 -10.074 1.00 89.12 183 PRO A CA 1
ATOM 1452 C C . PRO A 1 183 ? -23.804 8.254 -8.886 1.00 89.12 183 PRO A C 1
ATOM 1454 O O . PRO A 1 183 ? -23.192 7.318 -8.388 1.00 89.12 183 PRO A O 1
ATOM 1457 N N . LYS A 1 184 ? -25.047 8.567 -8.498 1.00 92.44 184 LYS A N 1
ATOM 1458 C CA . LYS A 1 184 ? -25.759 7.869 -7.413 1.00 92.44 184 LYS A CA 1
ATOM 1459 C C . LYS A 1 184 ? -25.976 6.378 -7.698 1.00 92.44 184 LYS A C 1
ATOM 1461 O O . LYS A 1 184 ? -25.833 5.541 -6.809 1.00 92.44 184 LYS A O 1
ATOM 1466 N N . ASN A 1 185 ? -26.344 6.040 -8.934 1.00 89.62 185 ASN A N 1
ATOM 1467 C CA . ASN A 1 185 ? -26.579 4.650 -9.327 1.00 89.62 185 ASN A CA 1
ATOM 1468 C C . ASN A 1 185 ? -25.257 3.888 -9.396 1.00 89.62 185 ASN A C 1
ATOM 1470 O O . ASN A 1 185 ? -25.193 2.731 -8.992 1.00 89.62 185 ASN A O 1
ATOM 1474 N N . PHE A 1 186 ? -24.206 4.557 -9.868 1.00 89.88 186 PHE A N 1
ATOM 1475 C CA . PHE A 1 186 ? -22.857 4.016 -9.874 1.00 89.88 186 PHE A CA 1
ATOM 1476 C C . PHE A 1 186 ? -22.354 3.708 -8.463 1.00 89.88 186 PHE A C 1
ATOM 1478 O O . PHE A 1 186 ? -21.941 2.585 -8.190 1.00 89.88 186 PHE A O 1
ATOM 1485 N N . GLU A 1 187 ? -22.453 4.680 -7.558 1.00 90.81 187 GLU A N 1
ATOM 1486 C CA . GLU A 1 187 ? -22.071 4.531 -6.155 1.00 90.81 187 GLU A CA 1
ATOM 1487 C C . GLU A 1 187 ? -22.829 3.377 -5.494 1.00 90.81 187 GLU A C 1
ATOM 1489 O O . GLU A 1 187 ? -22.213 2.520 -4.869 1.00 90.81 187 GLU A O 1
ATOM 1494 N N . SER A 1 188 ? -24.142 3.284 -5.723 1.00 91.62 188 SER A N 1
ATOM 1495 C CA . SER A 1 188 ? -24.966 2.192 -5.189 1.00 91.62 188 SER A CA 1
ATOM 1496 C C . SER A 1 188 ? -24.516 0.819 -5.709 1.00 91.62 188 SER A C 1
ATOM 1498 O O . SER A 1 188 ? -24.422 -0.135 -4.940 1.00 91.62 188 SER A O 1
ATOM 1500 N N . GLN A 1 189 ? -24.195 0.704 -7.003 1.00 90.00 189 GLN A N 1
ATOM 1501 C CA . GLN A 1 189 ? -23.692 -0.545 -7.589 1.00 90.00 189 GLN A CA 1
ATOM 1502 C C . GLN A 1 189 ? -22.316 -0.926 -7.038 1.00 90.00 189 GLN A C 1
ATOM 1504 O O . GLN A 1 189 ? -22.093 -2.088 -6.702 1.00 90.00 189 GLN A O 1
ATOM 1509 N N . MET A 1 190 ? -21.399 0.038 -6.927 1.00 91.50 190 MET A N 1
ATOM 1510 C CA . MET A 1 190 ? -20.062 -0.211 -6.392 1.00 91.50 190 MET A CA 1
ATOM 1511 C C . MET A 1 190 ? -20.094 -0.536 -4.898 1.00 91.50 190 MET A C 1
ATOM 1513 O O . MET A 1 190 ? -19.337 -1.397 -4.457 1.00 91.50 190 MET A O 1
ATOM 1517 N N . PHE A 1 191 ? -20.997 0.085 -4.136 1.00 90.69 191 PHE A N 1
ATOM 1518 C CA . PHE A 1 191 ? -21.249 -0.256 -2.740 1.00 90.69 191 PHE A CA 1
ATOM 1519 C C . PHE A 1 191 ? -21.711 -1.709 -2.602 1.00 90.69 191 PHE A C 1
ATOM 1521 O O . PHE A 1 191 ? -21.143 -2.458 -1.814 1.00 90.69 191 PHE A O 1
ATOM 1528 N N . LEU A 1 192 ? -22.690 -2.141 -3.401 1.00 90.62 192 LEU A N 1
ATOM 1529 C CA . LEU A 1 192 ? -23.138 -3.536 -3.393 1.00 90.62 192 LEU A CA 1
ATOM 1530 C C . LEU A 1 192 ? -22.014 -4.494 -3.806 1.00 90.62 192 LEU A C 1
ATOM 1532 O O . LEU A 1 192 ? -21.834 -5.529 -3.173 1.00 90.62 192 LEU A O 1
ATOM 1536 N N . TYR A 1 193 ? -21.229 -4.136 -4.823 1.00 90.62 193 TYR A N 1
ATOM 1537 C CA . TYR A 1 193 ? -20.094 -4.938 -5.280 1.00 90.62 193 TYR A CA 1
ATOM 1538 C C . TYR A 1 193 ? -19.011 -5.106 -4.205 1.00 90.62 193 TYR A C 1
ATOM 1540 O O . TYR A 1 193 ? -18.526 -6.214 -3.998 1.00 90.62 193 TYR A O 1
ATOM 1548 N N . ALA A 1 194 ? -18.636 -4.027 -3.512 1.00 89.31 194 ALA A N 1
ATOM 1549 C CA . ALA A 1 194 ? -17.610 -4.070 -2.467 1.00 89.31 194 ALA A CA 1
ATOM 1550 C C . ALA A 1 194 ? -18.020 -4.919 -1.259 1.00 89.31 194 ALA A C 1
ATOM 1552 O O . ALA A 1 194 ? -17.157 -5.443 -0.568 1.00 89.31 194 ALA A O 1
ATOM 1553 N N . ASN A 1 195 ? -19.326 -5.049 -1.032 1.00 89.94 195 ASN A N 1
ATOM 1554 C CA . ASN A 1 195 ? -19.920 -5.734 0.108 1.00 89.94 195 ASN A CA 1
ATOM 1555 C C . ASN A 1 195 ? -20.653 -7.017 -0.317 1.00 89.94 195 ASN A C 1
ATOM 1557 O O . ASN A 1 195 ? -21.630 -7.404 0.316 1.00 89.94 195 ASN A O 1
ATOM 1561 N N . ALA A 1 196 ? -20.250 -7.637 -1.432 1.00 89.88 196 ALA A N 1
ATOM 1562 C CA . ALA A 1 196 ? -20.936 -8.789 -2.028 1.00 89.88 196 ALA A CA 1
ATOM 1563 C C . ALA A 1 196 ? -21.023 -10.020 -1.105 1.00 89.88 196 ALA A C 1
ATOM 1565 O O . ALA A 1 196 ? -21.853 -10.896 -1.321 1.00 89.88 196 ALA A O 1
ATOM 1566 N N . ASP A 1 197 ? -20.177 -10.090 -0.084 1.00 89.25 197 ASP A N 1
ATOM 1567 C CA . ASP A 1 197 ? -20.174 -11.104 0.969 1.00 89.25 197 ASP A CA 1
ATOM 1568 C C . ASP A 1 197 ? -21.241 -10.871 2.053 1.00 89.25 197 ASP A C 1
ATOM 1570 O O . ASP A 1 197 ? -21.578 -11.795 2.792 1.00 89.25 197 ASP A O 1
ATOM 1574 N N . MET A 1 198 ? -21.799 -9.660 2.139 1.00 88.12 198 MET A N 1
ATOM 1575 C CA . MET A 1 198 ? -22.778 -9.269 3.160 1.00 88.12 198 MET A CA 1
ATOM 1576 C C . MET A 1 198 ? -24.239 -9.357 2.705 1.00 88.12 198 MET A C 1
ATOM 1578 O O . MET A 1 198 ? -25.135 -9.048 3.491 1.00 88.12 198 MET A O 1
ATOM 1582 N N . TRP A 1 199 ? -24.507 -9.747 1.458 1.00 89.88 199 TRP A N 1
ATOM 1583 C CA . TRP A 1 199 ? -25.871 -9.894 0.951 1.00 89.88 199 TRP A CA 1
ATOM 1584 C C . TRP A 1 199 ? -25.986 -11.044 -0.047 1.00 89.88 199 TRP A C 1
ATOM 1586 O O . TRP A 1 199 ? -25.082 -11.305 -0.838 1.00 89.88 199 TRP A O 1
ATOM 1596 N N . GLY A 1 200 ? -27.127 -11.732 -0.018 1.00 90.50 200 GLY A N 1
ATOM 1597 C CA . GLY A 1 200 ? -27.450 -12.811 -0.950 1.00 90.50 200 GLY A CA 1
ATOM 1598 C C . GLY A 1 200 ? -28.754 -12.583 -1.711 1.00 90.50 200 GLY A C 1
ATOM 1599 O O . GLY A 1 200 ? -29.488 -11.621 -1.482 1.00 90.50 200 GLY A O 1
ATOM 1600 N N . MET A 1 201 ? -29.077 -13.520 -2.605 1.00 87.06 201 MET A N 1
ATOM 1601 C CA . MET A 1 201 ? -30.342 -13.502 -3.353 1.00 87.06 201 MET A CA 1
ATOM 1602 C C . MET A 1 201 ? -31.565 -13.521 -2.426 1.00 87.06 201 MET A C 1
ATOM 1604 O O . MET A 1 201 ? -32.556 -12.854 -2.717 1.00 87.06 201 MET A O 1
ATOM 1608 N N . ASP A 1 202 ? -31.471 -14.216 -1.290 1.00 91.12 202 ASP A N 1
ATOM 1609 C CA . ASP A 1 202 ? -32.544 -14.287 -0.295 1.00 91.12 202 ASP A CA 1
ATOM 1610 C C . ASP A 1 202 ? -32.827 -12.920 0.348 1.00 91.12 202 ASP A C 1
ATOM 1612 O O . ASP A 1 202 ? -33.982 -12.572 0.596 1.00 91.12 202 ASP A O 1
ATOM 1616 N N . ASP A 1 203 ? -31.789 -12.120 0.603 1.00 88.69 203 ASP A N 1
ATOM 1617 C CA . ASP A 1 203 ? -31.935 -10.785 1.191 1.00 88.69 203 ASP A CA 1
ATOM 1618 C C . ASP A 1 203 ? -32.537 -9.807 0.183 1.00 88.69 203 ASP A C 1
ATOM 1620 O O . ASP A 1 203 ? -33.440 -9.039 0.521 1.00 88.69 203 ASP A O 1
ATOM 1624 N N . VAL A 1 204 ? -32.113 -9.899 -1.082 1.00 85.44 204 VAL A N 1
ATOM 1625 C CA . VAL A 1 204 ? -32.708 -9.132 -2.185 1.00 85.44 204 VAL A CA 1
ATOM 1626 C C . VAL A 1 204 ? -34.186 -9.482 -2.339 1.00 85.44 204 VAL A C 1
ATOM 1628 O O . VAL A 1 204 ? -35.021 -8.581 -2.423 1.00 85.44 204 VAL A O 1
ATOM 1631 N N . GLN A 1 205 ? -34.533 -10.771 -2.311 1.00 88.81 205 GLN A N 1
ATOM 1632 C CA . GLN A 1 205 ? -35.916 -11.221 -2.436 1.00 88.81 205 GLN A CA 1
ATOM 1633 C C . GLN A 1 205 ? -36.799 -10.684 -1.303 1.00 88.81 205 GLN A C 1
ATOM 1635 O O . GLN A 1 205 ? -37.894 -10.188 -1.573 1.00 88.81 205 GLN A O 1
ATOM 1640 N N . LYS A 1 206 ? -36.324 -10.719 -0.051 1.00 91.88 206 LYS A N 1
ATOM 1641 C CA . LYS A 1 206 ? -37.053 -10.149 1.098 1.00 91.88 206 LYS A CA 1
ATOM 1642 C C . LYS A 1 206 ? -37.313 -8.653 0.924 1.00 91.88 206 LYS A C 1
ATOM 1644 O O . LYS A 1 206 ? -38.419 -8.193 1.195 1.00 91.88 206 LYS A O 1
ATOM 1649 N N . ILE A 1 207 ? -36.317 -7.896 0.462 1.00 88.12 207 ILE A N 1
ATOM 1650 C CA . ILE A 1 207 ? -36.448 -6.447 0.248 1.00 88.12 207 ILE A CA 1
ATOM 1651 C C . ILE A 1 207 ? -37.432 -6.147 -0.888 1.00 88.12 207 ILE A C 1
ATOM 1653 O O . ILE A 1 207 ? -38.247 -5.236 -0.762 1.00 88.12 207 ILE A O 1
ATOM 1657 N N . MET A 1 208 ? -37.386 -6.909 -1.985 1.00 87.56 208 MET A N 1
ATOM 1658 C CA . MET A 1 208 ? -38.320 -6.727 -3.101 1.00 87.56 208 MET A CA 1
ATOM 1659 C C . MET A 1 208 ? -39.766 -6.985 -2.668 1.00 87.56 208 MET A C 1
ATOM 1661 O O . MET A 1 208 ? -40.630 -6.166 -2.955 1.00 87.56 208 MET A O 1
ATOM 1665 N N . GLN A 1 209 ? -40.009 -8.050 -1.900 1.00 90.12 209 GLN A N 1
ATOM 1666 C CA . GLN A 1 209 ? -41.340 -8.364 -1.369 1.00 90.12 209 GLN A CA 1
ATOM 1667 C C . GLN A 1 209 ? -41.857 -7.297 -0.392 1.00 90.12 209 GLN A C 1
ATOM 1669 O O . GLN A 1 209 ? -43.040 -6.978 -0.411 1.00 90.12 209 GLN A O 1
ATOM 1674 N N . ALA A 1 210 ? -40.983 -6.720 0.437 1.00 86.06 210 ALA A N 1
ATOM 1675 C CA . ALA A 1 210 ? -41.355 -5.664 1.380 1.00 86.06 210 ALA A CA 1
ATOM 1676 C C . ALA A 1 210 ? -41.700 -4.323 0.704 1.00 86.06 210 ALA A C 1
ATOM 1678 O O . ALA A 1 210 ? -42.426 -3.523 1.284 1.00 86.06 210 ALA A O 1
ATOM 1679 N N . ASN A 1 211 ? -41.187 -4.071 -0.504 1.00 78.50 211 ASN A N 1
ATOM 1680 C CA . ASN A 1 211 ? -41.467 -2.852 -1.272 1.00 78.50 211 ASN A CA 1
ATOM 1681 C C . ASN A 1 211 ? -42.723 -2.960 -2.161 1.00 78.50 211 ASN A C 1
ATOM 1683 O O . ASN A 1 211 ? -43.125 -1.962 -2.757 1.00 78.50 211 ASN A O 1
ATOM 1687 N N . GLU A 1 212 ? -43.314 -4.152 -2.289 1.00 70.75 212 GLU A N 1
ATOM 1688 C CA . GLU A 1 212 ? -44.549 -4.396 -3.054 1.00 70.75 212 GLU A CA 1
ATOM 1689 C C . GLU A 1 212 ? -45.833 -4.258 -2.206 1.00 70.75 212 GLU A C 1
ATOM 1691 O O . GLU A 1 212 ? -46.932 -4.246 -2.763 1.00 70.75 212 GLU A O 1
ATOM 1696 N N . THR A 1 213 ? -45.702 -4.124 -0.880 1.00 52.91 213 THR A N 1
ATOM 1697 C CA . THR A 1 213 ? -46.781 -3.814 0.085 1.00 52.91 213 THR A CA 1
ATOM 1698 C C . THR A 1 213 ? -46.795 -2.349 0.484 1.00 52.91 213 THR A C 1
ATOM 1700 O O . THR A 1 213 ? -47.907 -1.781 0.569 1.00 52.91 213 THR A O 1
#

Sequence (213 aa):
MVLRYVDIRTFIELIDDDADLDELRLSTREDREVDLLLAQLENFDTVTLALQRDTMSLYDVRILFDAVMEDYPQAAHYLSRSANIVQQPNFENGVCKIQNPLSGQMSVGESESVGGLRVAPLEAAVADKHETYAERALKRQRRVPSEGKFLDCRFIVPTSNICERFFSATKRAIGDHRCGLLPKNFESQMFLYANADMWGMDDVQKIMQANET

=== Feature glossary ===
The record interleaves many kinds of information about one protein. Here is each kind framed as the question it answers.

Q: What known structures does this most resemble?
A: Structural nearest neighbors (via Foldseek easy-search vs the PDB). Reported per hit: target PDB id, E-value, and alignment TM-score. A TM-score above ~0.5 is the conventional threshold for 'same fold'.

Q: Where is each backbone atom in 3D?
A: The mmCIF table is the protein's shape written out atom by atom. For each backbone N, Cα, C, and carbonyl O, it records an (x, y, z) coordinate triple in Å plus the residue type, chain letter, and residue number.

Q: What are the backbone torsion angles?
A: The φ/ψ torsion pair specifies the backbone conformation at each residue. φ rotates about the N–Cα bond, ψ about the Cα–C bond. Steric clashes forbid most of the (φ, ψ) plane — the allowed regions (α-helix basin, β-sheet basin, left-handed helix) are the Ramachandran-allowed regions.

Q: Which residues are buried vs exposed?
A: Solvent-accessible surface area (SASA) is the area in Å² traced out by the centre of a 1.4 Å probe sphere (a water molecule) rolled over the protein's van der Waals surface (Shrake–Rupley / Lee–Richards construction). Buried residues have near-zero SASA; fully exposed residues can exceed 200 Å². The total SASA scales roughly with the number of surface residues.

Q: How confident is the AlphaFold model at each residue?
A: pLDDT is the predicted lDDT-Cα score: AlphaFold's confidence that the local environment of each residue (all inter-atomic distances within 15 Å) is correctly placed. It is a per-residue number between 0 and 100, with higher meaning more reliable.

Q: What does the local fold look like, residue by residue?
A: 3Di is Foldseek's structural alphabet. Each residue is assigned one of twenty discrete states based on how its Cα sits relative to its spatial (not sequential) neighbors. Aligning 3Di strings finds structural homologs roughly as well as full 3D superposition, but orders of magnitude faster.

Q: How big and how compact is the whole molecule?
A: Radius of gyration (Rg) is the root-mean-square distance of Cα atoms from their centroid — a single number for overall size and compactness. A globular domain of N residues has Rg ≈ 2.2·N^0.38 Å; an extended or disordered chain has a much larger Rg. The Cα contact count is the number of residue pairs whose Cα atoms are within 8 Å and are more than four positions apart in sequence — a standard proxy for tertiary packing density. The bounding box is the smallest axis-aligned box enclosing all Cα atoms.

Q: Which residues are in helices, strands, or loops?
A: DSSP 8-state secondary structure assigns each residue one of H (α-helix), G (3₁₀-helix), I (π-helix), E (extended β-strand), B (isolated β-bridge), T (hydrogen-bonded turn), S (bend), or '-' (coil). The assignment is computed from backbone hydrogen-bond geometry via the Kabsch–Sander algorithm.

Q: How mobile is each atom in the crystal?
A: Crystallographic B-factors measure how much each atom's electron density is smeared out, in Å². They rise in mobile loops and surface residues and fall in the buried interior. In AlphaFold models this column is repurposed to hold pLDDT instead.

Q: What if only a Cα trace is available?
A: P-SEA three-state annotation labels each residue as helix, strand, or coil based purely on the geometry of the Cα trace. It serves as a fallback when the full backbone (and thus DSSP) is unavailable.

Q: What family and function is it annotated with?
A: Database cross-references. InterPro integrates a dozen domain/family signature databases into unified entries with residue-range hits. GO terms attach function/process/location labels with evidence codes. CATH codes position the fold in a four-level structural taxonomy. Organism is the NCBI-taxonomy species name.

Q: Are the domains correctly placed relative to each other?
A: Predicted Aligned Error (PAE) is an AlphaFold confidence matrix: entry (i, j) is the expected error in the position of residue j, in ångströms, when the prediction is superimposed on the true structure at residue i. Low PAE within a block of residues means that block is internally rigid and well-predicted; high PAE between two blocks means their relative placement is uncertain even if each block individually is confident.

Q: What do the diagnostic plots show?
A: Three diagnostic plots accompany the record. The Cα contact map visualizes the tertiary structure as a 2D adjacency matrix (8 Å cutoff, sequence-local contacts suppressed). The Ramachandran plot shows the distribution of backbone (φ, ψ) torsions, with points in the α and β basins reflecting secondary structure content. The PAE plot shows AlphaFold's inter-residue confidence as a color matrix.

Q: What is the amino-acid chain?
A: Primary structure: the covalent order of the twenty standard amino acids along the backbone. Two proteins with the same sequence will (almost always) fold to the same structure; two with 30% identity often share a fold but not the details.

Q: What do the rendered images show?
A: The six renders are orthographic views along the three Cartesian axes in both directions. Representation (cartoon, sticks, or surface) and color scheme (sequence-rainbow or by-chain) vary across proteins so the training set covers all the common visualization conventions.